Protein AF-0000000078574441 (afdb_homodimer)

Sequence (196 aa):
MKRRGVDISCSQEWKGSKAKEIGNGIKLFYNGLDTRRNGVATAVGDNIRDKLTPVKRVSHRAMAIRISTEQLRWTVVSAHAPYHQLANSIRSVPEDDYMKRRGVDISCSQEWKGSKAKEIGNGIKLFYNGLDTRRNGVATAVGDNIRDKLTPVKRVSHRAMAIRISTEQLRWTVVSAHAPYHQLANSIRSVPEDDY

Secondary structure (DSSP, 8-state):
-TTTT--EEEEE---SEEEEE-STT-EEEEE--SSTTS-EEEEE-HHHHTTBPPPEEEETTEEEEEEE-SS-EEEEEEE---GGGHHHHHHTS-S---/-TTTT--EEEEE---SEEEEE-STT-EEEEE--SSTTS-EEEEE-HHHHTTBPPPEEEETTEEEEEEE-SS-EEEEEEE---HHHHHHHHHTS-SS--

Solvent-accessible surface area (backbone atoms only — not comparable to full-atom values): 9858 Å² total; per-residue (Å²): 79,77,84,38,56,37,39,35,37,28,30,27,32,26,60,36,72,54,70,46,75,76,55,93,56,26,41,36,36,36,28,19,44,98,46,46,80,36,1,11,29,43,36,28,24,59,91,44,59,86,30,49,52,84,68,42,73,63,41,48,30,21,34,37,42,36,39,51,57,97,86,44,77,43,23,42,32,24,28,48,23,47,70,90,38,39,66,58,53,52,66,57,41,70,62,62,82,113,79,77,84,36,56,36,40,33,36,27,31,27,31,24,59,38,72,55,69,46,74,76,54,94,57,26,40,35,37,36,27,18,45,98,46,44,78,42,1,12,29,41,35,27,24,60,90,45,59,87,31,50,53,84,69,40,74,63,42,49,30,22,33,38,42,35,38,50,56,97,87,43,77,44,22,41,33,26,31,51,21,48,72,88,38,41,65,58,52,51,65,56,41,68,61,64,80,115

Organism: NCBI:txid53326

InterPro domains:
  IPR036691 Endonuclease/exonuclease/phosphatase superfamily [G3DSA:3.60.10.10] (1-96)
  IPR036691 Endonuclease/exonuclease/phosphatase superfamily [SSF56219] (4-86)

Radius of gyration: 14.8 Å; Cα contacts (8 Å, |Δi|>4): 539; chains: 2; bounding box: 36×41×36 Å

pLDDT: mean 87.81, std 9.64, range [39.12, 96.75]

Foldseek 3Di:
DVVVPDFKDKDAQDDDADWDDDDPQKIKGKAAHNGSHAIMMMIGHNVFPVQWDDKAPLDRFKIWIWGDDPVDIDIDMHGPDDPVCVVVRVVSDDDPPD/DVVVPDFKDKDAQDDDADWDDPDPQKIKGKAAHNGSHAIMMMIGHNVFPVQWDDKAPLDRFKIWIWGDDPVDIDIDMHGPDDPVCVVVRVVSDDDPPD

Structure (mmCIF, N/CA/C/O backbone):
data_AF-0000000078574441-model_v1
#
loop_
_entity.id
_entity.type
_entity.pdbx_description
1 polymer 'Uncharacterized protein'
#
loop_
_atom_site.group_PDB
_atom_site.id
_atom_site.type_symbol
_atom_site.label_atom_id
_atom_site.label_alt_id
_atom_site.label_comp_id
_atom_site.label_asym_id
_atom_site.label_entity_id
_atom_site.label_seq_id
_atom_site.pdbx_PDB_ins_code
_atom_site.Cartn_x
_atom_site.Cartn_y
_atom_site.Cartn_z
_atom_site.occupancy
_atom_site.B_iso_or_equiv
_atom_site.auth_seq_id
_atom_site.auth_comp_id
_atom_site.auth_asym_id
_atom_site.auth_atom_id
_atom_site.pdbx_PDB_model_num
ATOM 1 N N . MET A 1 1 ? -8.766 0.928 -11.45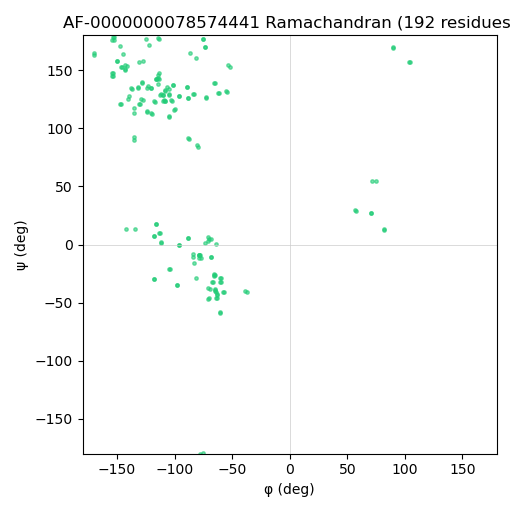3 1 90.38 1 MET A N 1
ATOM 2 C CA . MET A 1 1 ? -7.828 -0.129 -11.102 1 90.38 1 MET A CA 1
ATOM 3 C C . MET A 1 1 ? -7.746 -1.177 -12.203 1 90.38 1 MET A C 1
ATOM 5 O O . MET A 1 1 ? -6.66 -1.479 -12.703 1 90.38 1 MET A O 1
ATOM 9 N N . LYS A 1 2 ? -8.922 -1.614 -12.656 1 86 2 LYS A N 1
ATOM 10 C CA . LYS A 1 2 ? -8.922 -2.65 -13.688 1 86 2 LYS A CA 1
ATOM 11 C C . LYS A 1 2 ? -8.266 -2.15 -14.969 1 86 2 LYS A C 1
ATOM 13 O O . LYS A 1 2 ? -7.406 -2.83 -15.531 1 86 2 LYS A O 1
ATOM 18 N N . ARG A 1 3 ? -8.562 -0.954 -15.359 1 84.62 3 ARG A N 1
ATOM 19 C CA . ARG A 1 3 ? -8.055 -0.398 -16.609 1 84.62 3 ARG A CA 1
ATOM 20 C C . ARG A 1 3 ? -6.547 -0.188 -16.562 1 84.62 3 ARG A C 1
ATOM 22 O O . ARG A 1 3 ? -5.852 -0.356 -17.562 1 84.62 3 ARG A O 1
ATOM 29 N N . ARG A 1 4 ? -6.035 0.119 -15.398 1 89.56 4 ARG A N 1
ATOM 30 C CA . ARG A 1 4 ? -4.621 0.446 -15.25 1 89.56 4 ARG A CA 1
ATOM 31 C C . ARG A 1 4 ? -3.82 -0.777 -14.82 1 89.56 4 ARG A C 1
ATOM 33 O O . ARG A 1 4 ? -2.602 -0.698 -14.648 1 89.56 4 ARG A O 1
ATOM 40 N N . GLY A 1 5 ? -4.488 -1.873 -14.641 1 89.69 5 GLY A N 1
ATOM 41 C CA . GLY A 1 5 ? -3.82 -3.082 -14.195 1 89.69 5 GLY A CA 1
ATOM 42 C C . GLY A 1 5 ? -3.371 -3.012 -12.742 1 89.69 5 GLY A C 1
ATOM 43 O O . GLY A 1 5 ? -2.338 -3.58 -12.383 1 89.69 5 GLY A O 1
ATOM 44 N N . VAL A 1 6 ? -4.102 -2.184 -11.977 1 93.94 6 VAL A N 1
ATOM 45 C CA . VAL A 1 6 ? -3.787 -2.074 -10.555 1 93.94 6 VAL A CA 1
ATOM 46 C C . VAL A 1 6 ? -4.555 -3.137 -9.773 1 93.94 6 VAL A C 1
ATOM 48 O O . VAL A 1 6 ? -5.773 -3.254 -9.906 1 93.94 6 VAL A O 1
ATOM 51 N N . ASP A 1 7 ? -3.787 -3.914 -8.984 1 95.06 7 ASP A N 1
ATOM 52 C CA . ASP A 1 7 ? -4.398 -5.004 -8.227 1 95.06 7 ASP A CA 1
ATOM 53 C C . ASP A 1 7 ? -4.68 -4.582 -6.785 1 95.06 7 ASP A C 1
ATOM 55 O O . ASP A 1 7 ? -5.664 -5.012 -6.188 1 95.06 7 ASP A O 1
ATOM 59 N N . ILE A 1 8 ? -3.791 -3.744 -6.215 1 96.62 8 ILE A N 1
ATOM 60 C CA . ILE A 1 8 ? -3.908 -3.271 -4.84 1 96.62 8 ILE A CA 1
ATOM 61 C C . ILE A 1 8 ? -3.582 -1.781 -4.773 1 96.62 8 ILE A C 1
ATOM 63 O O . ILE A 1 8 ? -2.615 -1.324 -5.391 1 96.62 8 ILE A O 1
ATOM 67 N N . SER A 1 9 ? -4.367 -1.032 -4.098 1 95.94 9 SER A N 1
ATOM 68 C CA . SER A 1 9 ? -4.059 0.369 -3.826 1 95.94 9 SER A CA 1
ATOM 69 C C . SER A 1 9 ? -4.164 0.681 -2.338 1 95.94 9 SER A C 1
ATOM 71 O O . SER A 1 9 ? -5.18 0.384 -1.706 1 95.94 9 SER A O 1
ATOM 73 N N . CYS A 1 10 ? -3.092 1.188 -1.828 1 96.06 10 CYS A N 1
ATOM 74 C CA . CYS A 1 10 ? -3.061 1.634 -0.439 1 96.06 10 CYS A CA 1
ATOM 75 C C . CYS A 1 10 ? -3.1 3.154 -0.353 1 96.06 10 CYS A C 1
ATOM 77 O O . CYS A 1 10 ? -2.363 3.84 -1.065 1 96.06 10 CYS A O 1
ATOM 79 N N . SER A 1 11 ? -3.945 3.637 0.536 1 93.31 11 SER A N 1
ATOM 80 C CA . SER A 1 11 ? -4.07 5.082 0.688 1 93.31 11 SER A CA 1
ATOM 81 C C . SER A 1 11 ? -4.32 5.465 2.143 1 93.31 11 SER A C 1
ATOM 83 O O . SER A 1 11 ? -4.656 4.613 2.965 1 93.31 11 SER A O 1
ATOM 85 N N . GLN A 1 12 ? -4.098 6.742 2.383 1 89.12 12 GLN A N 1
ATOM 86 C CA . GLN A 1 12 ? -4.23 7.223 3.754 1 89.12 12 GLN A CA 1
ATOM 87 C C . GLN A 1 12 ? -5.266 8.336 3.85 1 89.12 12 GLN A C 1
ATOM 89 O O . GLN A 1 12 ? -5.926 8.672 2.861 1 89.12 12 GLN A O 1
ATOM 94 N N . GLU A 1 13 ? -5.566 8.703 5.008 1 87.19 13 GLU A N 1
ATOM 95 C CA . GLU A 1 13 ? -6.531 9.75 5.348 1 87.19 13 GLU A CA 1
ATOM 96 C C . GLU A 1 13 ? -7.961 9.258 5.148 1 87.19 13 GLU A C 1
ATOM 98 O O . GLU A 1 13 ? -8.758 9.922 4.477 1 87.19 13 GLU A O 1
ATOM 103 N N . TRP A 1 14 ? -8.32 8.227 5.715 1 88.06 14 TRP A N 1
ATOM 104 C CA . TRP A 1 14 ? -9.648 7.633 5.664 1 88.06 14 TRP A CA 1
ATOM 105 C C . TRP A 1 14 ? -10.328 7.688 7.031 1 88.06 14 TRP A C 1
ATOM 107 O O . TRP A 1 14 ? -9.656 7.637 8.062 1 88.06 14 TRP A O 1
ATOM 117 N N . LYS A 1 15 ? -11.562 7.82 6.945 1 87.94 15 LYS A N 1
ATOM 118 C CA . LYS A 1 15 ? -12.367 7.84 8.156 1 87.94 15 LYS A CA 1
ATOM 119 C C . LYS A 1 15 ? -13.32 6.648 8.211 1 87.94 15 LYS A C 1
ATOM 121 O O . LYS A 1 15 ? -13.898 6.262 7.191 1 87.94 15 LYS A O 1
ATOM 126 N N . GLY A 1 16 ? -13.453 6.152 9.492 1 88.19 16 GLY A N 1
ATOM 127 C CA . GLY A 1 16 ? -14.336 5.016 9.68 1 88.19 16 GLY A CA 1
ATOM 128 C C . GLY A 1 16 ? -13.641 3.68 9.523 1 88.19 16 GLY A C 1
ATOM 129 O O . GLY A 1 16 ? -12.445 3.629 9.219 1 88.19 16 GLY A O 1
ATOM 130 N N . SER A 1 17 ? -14.266 2.662 9.875 1 90.88 17 SER A N 1
ATOM 131 C CA . SER A 1 17 ? -13.711 1.313 9.828 1 90.88 17 SER A CA 1
ATOM 132 C C . SER A 1 17 ? -14.711 0.321 9.25 1 90.88 17 SER A C 1
ATOM 134 O O . SER A 1 17 ? -15.539 -0.236 9.977 1 90.88 17 SER A O 1
ATOM 136 N N . LYS A 1 18 ? -14.617 0.119 7.895 1 93.25 18 LYS A N 1
ATOM 137 C CA . LYS A 1 18 ? -15.555 -0.777 7.219 1 93.25 18 LYS A CA 1
ATOM 138 C C . LYS A 1 18 ? -14.945 -1.337 5.938 1 93.25 18 LYS A C 1
ATOM 140 O O . LYS A 1 18 ? -13.727 -1.289 5.746 1 93.25 18 LYS A O 1
ATOM 145 N N . ALA A 1 19 ? -15.68 -2.186 5.332 1 95.19 19 ALA A N 1
ATOM 146 C CA . ALA A 1 19 ? -15.414 -2.711 3.996 1 95.19 19 ALA A CA 1
ATOM 147 C C . ALA A 1 19 ? -16.594 -2.473 3.066 1 95.19 19 ALA A C 1
ATOM 149 O O . ALA A 1 19 ? -17.75 -2.6 3.477 1 95.19 19 ALA A O 1
ATOM 150 N N . LYS A 1 20 ? -16.297 -2.037 1.91 1 94.06 20 LYS A N 1
ATOM 151 C CA . LYS A 1 20 ? -17.406 -1.853 0.969 1 94.06 20 LYS A CA 1
ATOM 152 C C . LYS A 1 20 ? -16.953 -2.152 -0.46 1 94.06 20 LYS A C 1
ATOM 154 O O . LYS A 1 20 ? -15.781 -2.02 -0.79 1 94.06 20 LYS A O 1
ATOM 159 N N . GLU A 1 21 ? -17.906 -2.547 -1.219 1 94.19 21 GLU A N 1
ATOM 160 C CA . GLU A 1 21 ? -17.688 -2.664 -2.658 1 94.19 21 GLU A CA 1
ATOM 161 C C . GLU A 1 21 ? -17.875 -1.319 -3.355 1 94.19 21 GLU A C 1
ATOM 163 O O . GLU A 1 21 ? -18.891 -0.652 -3.168 1 94.19 21 GLU A O 1
ATOM 168 N N . ILE A 1 22 ? -16.922 -0.919 -4.176 1 90.5 22 ILE A N 1
ATOM 169 C CA . ILE A 1 22 ? -17.016 0.418 -4.75 1 90.5 22 ILE A CA 1
ATOM 170 C C . ILE A 1 22 ? -17.172 0.319 -6.266 1 90.5 22 ILE A C 1
ATOM 172 O O . ILE A 1 22 ? -16.859 1.261 -6.992 1 90.5 22 ILE A O 1
ATOM 176 N N . GLY A 1 23 ? -17.547 -0.828 -6.762 1 89.25 23 GLY A N 1
ATOM 177 C CA . GLY A 1 23 ? -17.828 -0.989 -8.18 1 89.25 23 GLY A CA 1
ATOM 178 C C . GLY A 1 23 ? -16.719 -1.704 -8.93 1 89.25 23 GLY A C 1
ATOM 179 O O . GLY A 1 23 ? -15.57 -1.744 -8.469 1 89.25 23 GLY A O 1
ATOM 180 N N . ASN A 1 24 ? -17.078 -2.24 -9.977 1 91.06 24 ASN A N 1
ATOM 181 C CA . ASN A 1 24 ? -16.156 -2.867 -10.914 1 91.06 24 ASN A CA 1
ATOM 182 C C . ASN A 1 24 ? -15.336 -3.963 -10.25 1 91.06 24 ASN A C 1
ATOM 184 O O . ASN A 1 24 ? -14.156 -4.133 -10.555 1 91.06 24 ASN A O 1
ATOM 188 N N . GLY A 1 25 ? -15.906 -4.582 -9.25 1 93.5 25 GLY A N 1
ATOM 189 C CA . GLY A 1 25 ? -15.258 -5.715 -8.602 1 93.5 25 GLY A CA 1
ATOM 190 C C . GLY A 1 25 ? -14.227 -5.301 -7.574 1 93.5 25 GLY A C 1
ATOM 191 O O . GLY A 1 25 ? -13.438 -6.129 -7.109 1 93.5 25 GLY A O 1
ATOM 192 N N . ILE A 1 26 ? -14.258 -4.008 -7.215 1 94.56 26 ILE A N 1
ATOM 193 C CA . ILE A 1 26 ? -13.258 -3.512 -6.27 1 94.56 26 ILE A CA 1
ATOM 194 C C . ILE A 1 26 ? -13.844 -3.51 -4.859 1 94.56 26 ILE A C 1
ATOM 196 O O . ILE A 1 26 ? -14.945 -3.012 -4.641 1 94.56 26 ILE A O 1
ATOM 200 N N . LYS A 1 27 ? -13.102 -4.121 -3.984 1 96.31 27 LYS A N 1
ATOM 201 C CA . LYS A 1 27 ? -13.43 -4.074 -2.562 1 96.31 27 LYS A CA 1
ATOM 202 C C . LYS A 1 27 ? -12.492 -3.131 -1.812 1 96.31 27 LYS A C 1
ATOM 204 O O . LYS A 1 27 ? -11.273 -3.199 -1.975 1 96.31 27 LYS A O 1
ATOM 209 N N . LEU A 1 28 ? -13.102 -2.244 -1.062 1 95.44 28 LEU A N 1
ATOM 210 C CA . LEU A 1 28 ? -12.359 -1.254 -0.286 1 95.44 28 LEU A CA 1
ATOM 211 C C . LEU A 1 28 ? -12.445 -1.554 1.206 1 95.44 28 LEU A C 1
ATOM 213 O O . LEU A 1 28 ? -13.547 -1.751 1.738 1 95.44 28 LEU A O 1
ATOM 217 N N . PHE A 1 29 ? -11.297 -1.684 1.79 1 96.62 29 PHE A N 1
ATOM 218 C CA . PHE A 1 29 ? -11.203 -1.773 3.242 1 96.62 29 PHE A CA 1
ATOM 219 C C . PHE A 1 29 ? -10.602 -0.502 3.824 1 96.62 29 PHE A C 1
ATOM 221 O O . PHE A 1 29 ? -9.617 0.022 3.299 1 96.62 29 PHE A O 1
ATOM 228 N N . TYR A 1 30 ? -11.211 0.033 4.855 1 94.06 30 TYR A N 1
ATOM 229 C CA . TYR A 1 30 ? -10.602 1.221 5.449 1 94.06 30 TYR A CA 1
ATOM 230 C C . TYR A 1 30 ? -10.75 1.209 6.965 1 94.06 30 TYR A C 1
ATOM 232 O O . TYR A 1 30 ? -11.539 0.437 7.512 1 94.06 30 TYR A O 1
ATOM 240 N N . ASN A 1 31 ? -9.898 1.837 7.52 1 93.19 31 ASN A N 1
ATOM 241 C CA . ASN A 1 31 ? -9.758 1.919 8.969 1 93.19 31 ASN A CA 1
ATOM 242 C C . ASN A 1 31 ? -9.219 3.277 9.406 1 93.19 31 ASN A C 1
ATOM 244 O O . ASN A 1 31 ? -8.148 3.693 8.969 1 93.19 31 ASN A O 1
ATOM 248 N N . GLY A 1 32 ? -9.953 3.951 10.188 1 90.38 32 GLY A N 1
ATOM 249 C CA . GLY A 1 32 ? -9.578 5.25 10.719 1 90.38 32 GLY A CA 1
ATOM 250 C C . GLY A 1 32 ? -10.508 5.734 11.812 1 90.38 32 GLY A C 1
ATOM 251 O O . GLY A 1 32 ? -11.531 5.105 12.086 1 90.38 32 GLY A O 1
ATOM 252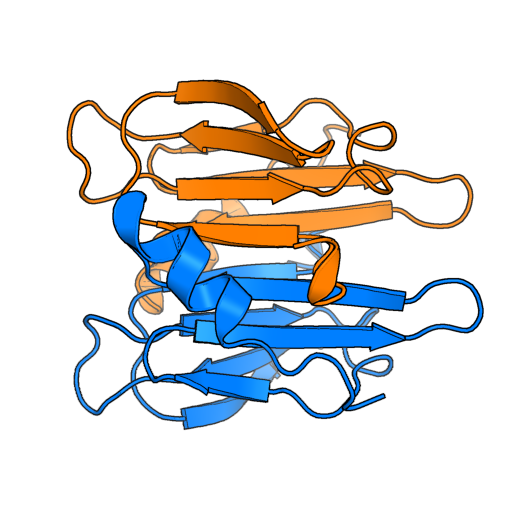 N N . LEU A 1 33 ? -10.031 6.691 12.523 1 86.31 33 LEU A N 1
ATOM 253 C CA . LEU A 1 33 ? -10.867 7.336 13.523 1 86.31 33 LEU A CA 1
ATOM 254 C C . LEU A 1 33 ? -11.875 8.273 12.875 1 86.31 33 LEU A C 1
ATOM 256 O O . LEU A 1 33 ? -11.914 8.398 11.648 1 86.31 33 LEU A O 1
ATOM 260 N N . ASP A 1 34 ? -12.633 8.891 13.672 1 78.56 34 ASP A N 1
ATOM 261 C CA . ASP A 1 34 ? -13.672 9.789 13.18 1 78.56 34 ASP A CA 1
ATOM 262 C C . ASP A 1 34 ? -13.062 11.062 12.602 1 78.56 34 ASP A C 1
ATOM 264 O O . ASP A 1 34 ? -13.789 12.008 12.266 1 78.56 34 ASP A O 1
ATOM 268 N N . THR A 1 35 ? -11.719 11.031 12.547 1 73.25 35 THR A N 1
ATOM 269 C CA . THR A 1 35 ? -11.023 12.102 11.836 1 73.25 35 THR A CA 1
ATOM 270 C C . THR A 1 35 ? -10.266 11.539 10.633 1 73.25 35 THR A C 1
ATOM 272 O O . THR A 1 35 ? -9.836 10.383 10.641 1 73.25 35 THR A O 1
ATOM 275 N N . ARG A 1 36 ? -10.234 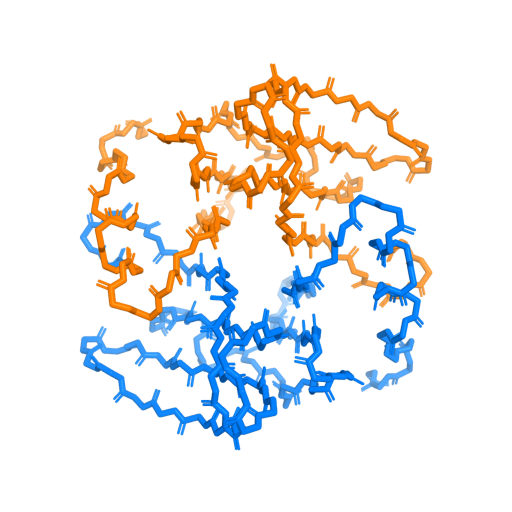12.242 9.539 1 63.75 36 ARG A N 1
ATOM 276 C CA . ARG A 1 36 ? -9.641 11.781 8.289 1 63.75 36 ARG A CA 1
ATOM 277 C C . ARG A 1 36 ? -8.117 11.789 8.375 1 63.75 36 ARG A C 1
ATOM 279 O O . ARG A 1 36 ? -7.434 11.297 7.477 1 63.75 36 ARG A O 1
ATOM 286 N N . ARG A 1 37 ? -7.551 12.141 9.453 1 70.62 37 ARG A N 1
ATOM 287 C CA . ARG A 1 37 ? -6.129 12.477 9.414 1 70.62 37 ARG A CA 1
ATOM 288 C C . ARG A 1 37 ? -5.266 11.227 9.508 1 70.62 37 ARG A C 1
ATOM 290 O O . ARG A 1 37 ? -4.18 11.164 8.93 1 70.62 37 ARG A O 1
ATOM 297 N N . ASN A 1 38 ? -5.793 10.133 9.906 1 78.06 38 ASN A N 1
ATOM 298 C CA . ASN A 1 38 ? -4.824 9.078 10.164 1 78.06 38 ASN A CA 1
ATOM 299 C C . ASN A 1 38 ? -5.359 7.711 9.742 1 78.06 38 ASN A C 1
ATOM 301 O O . ASN A 1 38 ? -4.754 6.684 10.047 1 78.06 38 ASN A O 1
ATOM 305 N N . GLY A 1 39 ? -6.367 7.727 9.031 1 89.94 39 GLY A N 1
ATOM 306 C CA . GLY A 1 39 ? -6.906 6.438 8.633 1 89.94 39 GLY A CA 1
ATOM 307 C C . GLY A 1 39 ? -6.262 5.887 7.375 1 89.94 39 GLY A C 1
ATOM 308 O O . GLY A 1 39 ? -5.586 6.613 6.645 1 89.94 39 GLY A O 1
ATOM 309 N N . VAL A 1 40 ? -6.465 4.625 7.145 1 93.81 40 VAL A N 1
ATOM 310 C CA . VAL A 1 40 ? -5.848 3.938 6.016 1 93.81 40 VAL A CA 1
ATOM 311 C C . VAL A 1 40 ? -6.906 3.143 5.25 1 93.81 40 VAL A C 1
ATOM 313 O O . VAL A 1 40 ? -7.973 2.84 5.789 1 93.81 40 VAL A O 1
ATOM 316 N N . ALA A 1 41 ? -6.586 2.9 4.012 1 94.75 41 ALA A N 1
ATOM 317 C CA . ALA A 1 41 ? -7.453 2.061 3.188 1 94.75 41 ALA A CA 1
ATOM 318 C C . ALA A 1 41 ? -6.633 1.178 2.252 1 94.75 41 ALA A C 1
ATOM 320 O O . ALA A 1 41 ? -5.504 1.523 1.892 1 94.75 41 ALA A O 1
ATOM 321 N N . THR A 1 42 ? -7.141 0.087 1.945 1 96.62 42 THR A N 1
ATOM 322 C CA . THR A 1 42 ? -6.637 -0.795 0.897 1 96.62 42 THR A CA 1
ATOM 323 C C . THR A 1 42 ? -7.77 -1.229 -0.031 1 96.62 42 THR A C 1
ATOM 325 O O . THR A 1 42 ? -8.781 -1.758 0.424 1 96.62 42 THR A O 1
ATOM 328 N N . ALA A 1 43 ? -7.629 -0.919 -1.263 1 96.19 43 ALA A N 1
ATOM 329 C CA . ALA A 1 43 ? -8.547 -1.399 -2.291 1 96.19 43 ALA A CA 1
ATOM 330 C C . ALA A 1 43 ? -7.941 -2.566 -3.066 1 96.19 43 ALA A C 1
ATOM 332 O O . ALA A 1 43 ? -6.754 -2.549 -3.4 1 96.19 43 ALA A O 1
ATOM 333 N N . VAL A 1 44 ? -8.75 -3.562 -3.307 1 96.62 44 VAL A N 1
ATOM 334 C CA . VAL A 1 44 ? -8.25 -4.734 -4.02 1 96.62 44 VAL A CA 1
ATOM 335 C C . VAL A 1 44 ? -9.172 -5.055 -5.195 1 96.62 44 VAL A C 1
ATOM 337 O O . VAL A 1 44 ? -10.391 -4.91 -5.098 1 96.62 44 VAL A O 1
ATOM 340 N N . GLY A 1 45 ? -8.555 -5.398 -6.242 1 95.19 45 GLY A N 1
ATOM 341 C CA . GLY A 1 45 ? -9.305 -5.781 -7.43 1 95.19 45 GLY A CA 1
ATOM 342 C C . GLY A 1 45 ? -9.914 -7.168 -7.328 1 95.19 45 GLY A C 1
ATOM 343 O O . GLY A 1 45 ? -9.648 -7.898 -6.371 1 95.19 45 GLY A O 1
ATOM 344 N N . ASP A 1 46 ? -10.641 -7.523 -8.32 1 92 46 ASP A N 1
ATOM 345 C CA . ASP A 1 46 ? -11.43 -8.75 -8.367 1 92 46 ASP A CA 1
ATOM 346 C C . ASP A 1 46 ? -10.523 -9.984 -8.352 1 92 46 ASP A C 1
ATOM 348 O O . ASP A 1 46 ? -10.922 -11.047 -7.863 1 92 46 ASP A O 1
ATOM 352 N N . ASN A 1 47 ? -9.375 -9.859 -8.797 1 89.19 47 ASN A N 1
ATOM 353 C CA . ASN A 1 47 ? -8.453 -10.984 -8.891 1 89.19 47 ASN A CA 1
ATOM 354 C C . ASN A 1 47 ? -7.852 -11.336 -7.531 1 89.19 47 ASN A C 1
ATOM 356 O O . ASN A 1 47 ? -7.281 -12.414 -7.359 1 89.19 47 ASN A O 1
ATOM 360 N N . ILE A 1 48 ? -8.039 -10.461 -6.551 1 92 48 ILE A N 1
ATOM 361 C CA . ILE A 1 48 ? -7.395 -10.641 -5.258 1 92 48 ILE A CA 1
ATOM 362 C C . ILE A 1 48 ? -8.453 -10.797 -4.168 1 92 48 ILE A C 1
ATOM 364 O O . ILE A 1 48 ? -8.242 -11.5 -3.182 1 92 48 ILE A O 1
ATOM 368 N N . ARG A 1 49 ? -9.555 -10.203 -4.359 1 92.19 49 ARG A N 1
ATOM 369 C CA . ARG A 1 49 ? -10.523 -10.016 -3.283 1 92.19 49 ARG A CA 1
ATOM 370 C C . ARG A 1 49 ? -10.977 -11.359 -2.721 1 92.19 49 ARG A C 1
ATOM 372 O O . ARG A 1 49 ? -11.289 -11.469 -1.532 1 92.19 49 ARG A O 1
ATOM 379 N N . ASP A 1 50 ? -11.023 -12.391 -3.588 1 90.81 50 ASP A N 1
ATOM 380 C CA . ASP A 1 50 ? -11.508 -13.688 -3.115 1 90.81 50 ASP A CA 1
ATOM 381 C C . ASP A 1 50 ? -10.367 -14.523 -2.539 1 90.81 50 ASP A C 1
ATOM 383 O O . ASP A 1 50 ? -10.57 -15.68 -2.154 1 90.81 50 ASP A O 1
ATOM 387 N N . LYS A 1 51 ? -9.234 -13.945 -2.455 1 92.69 51 LYS A N 1
ATOM 388 C CA . LYS A 1 51 ? -8.055 -14.664 -1.977 1 92.69 51 LYS A CA 1
ATOM 389 C C . LYS A 1 51 ? -7.582 -14.109 -0.636 1 92.69 51 LYS A C 1
ATOM 391 O O . LYS A 1 51 ? -6.52 -14.484 -0.143 1 92.69 51 LYS A O 1
ATOM 396 N N . LEU A 1 52 ? -8.391 -13.242 -0.034 1 93.81 52 LEU A N 1
ATOM 397 C CA . LEU A 1 52 ? -7.977 -12.555 1.186 1 93.81 52 LEU A CA 1
ATOM 398 C C . LEU A 1 52 ? -8.367 -13.367 2.42 1 93.81 52 LEU A C 1
ATOM 400 O O . LEU A 1 52 ? -9.438 -13.961 2.463 1 93.81 52 LEU A O 1
ATOM 404 N N . THR A 1 53 ? -7.43 -13.461 3.336 1 90.44 53 THR A N 1
ATOM 405 C CA . THR A 1 53 ? -7.816 -13.789 4.703 1 90.44 53 THR A CA 1
ATOM 406 C C . THR A 1 53 ? -8.484 -12.594 5.379 1 90.44 53 THR A C 1
ATOM 408 O O . THR A 1 53 ? -8.523 -11.5 4.816 1 90.44 53 THR A O 1
ATOM 411 N N . PRO A 1 54 ? -9.062 -12.812 6.547 1 90 54 PRO A N 1
ATOM 412 C CA . PRO A 1 54 ? -9.672 -11.664 7.223 1 90 54 PRO A CA 1
ATOM 413 C C . PRO A 1 54 ? -8.703 -10.508 7.414 1 90 54 PRO A C 1
ATOM 415 O O . PRO A 1 54 ? -7.566 -10.711 7.852 1 90 54 PRO A O 1
ATOM 418 N N . VAL A 1 55 ? -9.125 -9.32 7.055 1 94.38 55 VAL A N 1
ATOM 419 C CA . VAL A 1 55 ? -8.305 -8.109 7.125 1 94.38 55 VAL A CA 1
ATOM 420 C C . VAL A 1 55 ? -7.98 -7.789 8.578 1 94.38 55 VAL A C 1
ATOM 422 O O . VAL A 1 55 ? -8.844 -7.891 9.453 1 94.38 55 VAL A O 1
ATOM 425 N N . LYS A 1 56 ? -6.762 -7.398 8.766 1 94.25 56 LYS A N 1
ATOM 426 C CA . LYS A 1 56 ? -6.34 -7.008 10.109 1 94.25 56 LYS A CA 1
ATOM 427 C C . LYS A 1 56 ? -6.219 -5.488 10.227 1 94.25 56 LYS A C 1
ATOM 429 O O . LYS A 1 56 ? -5.309 -4.887 9.648 1 94.25 56 LYS A O 1
ATOM 434 N N . ARG A 1 57 ? -7.129 -4.945 10.961 1 94.62 57 ARG A N 1
ATOM 435 C CA . ARG A 1 57 ? -7.043 -3.523 11.281 1 94.62 57 ARG A CA 1
ATOM 436 C C . ARG A 1 57 ? -6.211 -3.293 12.539 1 94.62 57 ARG A C 1
ATOM 438 O O . ARG A 1 57 ? -6.75 -3.24 13.641 1 94.62 57 ARG A O 1
ATOM 445 N N . VAL A 1 58 ? -4.977 -3.105 12.328 1 91.94 58 VAL A N 1
ATOM 446 C CA . VAL A 1 58 ? -3.93 -3.152 13.344 1 91.94 58 VAL A CA 1
ATOM 447 C C . VAL A 1 58 ? -4.059 -1.951 14.273 1 91.94 58 VAL A C 1
ATOM 449 O O . VAL A 1 58 ? -3.918 -2.086 15.492 1 91.94 58 VAL A O 1
ATOM 452 N N . SER A 1 59 ? -4.234 -0.807 13.773 1 89.38 59 SER A N 1
ATOM 453 C CA . SER A 1 59 ? -4.484 0.453 14.469 1 89.38 59 SER A CA 1
ATOM 454 C C . SER A 1 59 ? -5.262 1.425 13.586 1 89.38 59 SER A C 1
ATOM 456 O O . SER A 1 59 ? -5.551 1.125 12.43 1 89.38 59 SER A O 1
ATOM 458 N N . HIS A 1 60 ? -5.543 2.521 14.141 1 87.44 60 HIS A N 1
ATOM 459 C CA . HIS A 1 60 ? -6.273 3.496 13.344 1 87.44 60 HIS A CA 1
ATOM 460 C C . HIS A 1 60 ? -5.406 4.035 12.203 1 87.44 60 HIS A C 1
ATOM 462 O O . HIS A 1 60 ? -5.91 4.676 11.281 1 87.44 60 HIS A O 1
ATOM 468 N N . ARG A 1 61 ? -4.109 3.697 12.281 1 89.12 61 ARG A N 1
ATOM 469 C CA . ARG A 1 61 ? -3.203 4.23 11.273 1 89.12 61 ARG A CA 1
ATOM 470 C C . ARG A 1 61 ? -2.574 3.107 10.453 1 89.12 61 ARG A C 1
ATOM 472 O O . ARG A 1 61 ? -1.64 3.342 9.68 1 89.12 61 ARG A O 1
ATOM 479 N N . ALA A 1 62 ? -3.059 1.862 10.672 1 93.31 62 ALA A N 1
ATOM 480 C CA . ALA A 1 62 ? -2.428 0.762 9.945 1 93.31 62 ALA A CA 1
ATOM 481 C C . ALA A 1 62 ? -3.4 -0.399 9.758 1 93.31 62 ALA A C 1
ATOM 483 O O . ALA A 1 62 ? -4.219 -0.68 10.641 1 93.31 62 ALA A O 1
ATOM 484 N N . MET A 1 63 ? -3.24 -1.072 8.664 1 95.94 63 MET A N 1
ATOM 485 C CA . MET A 1 63 ? -3.971 -2.309 8.406 1 95.94 63 MET A CA 1
ATOM 486 C C . MET A 1 63 ? -3.152 -3.248 7.523 1 95.94 63 MET A C 1
ATOM 488 O O . MET A 1 63 ? -2.227 -2.812 6.836 1 95.94 63 MET A O 1
ATOM 492 N N . ALA A 1 64 ? -3.496 -4.508 7.609 1 96.38 64 ALA A N 1
ATOM 493 C CA . ALA A 1 64 ? -2.801 -5.527 6.828 1 96.38 64 ALA A CA 1
ATOM 494 C C . ALA A 1 64 ? -3.791 -6.445 6.117 1 96.38 64 ALA A C 1
ATOM 496 O O . ALA A 1 64 ? -4.824 -6.809 6.68 1 96.38 64 ALA A O 1
ATOM 497 N N . ILE A 1 65 ? -3.51 -6.684 4.867 1 96.06 65 ILE A N 1
ATOM 498 C CA . ILE A 1 65 ? -4.234 -7.73 4.152 1 96.06 65 ILE A CA 1
ATOM 499 C C . ILE A 1 65 ? -3.281 -8.867 3.797 1 96.06 65 ILE A C 1
ATOM 501 O O . ILE A 1 65 ? -2.104 -8.633 3.518 1 96.06 65 ILE A O 1
ATOM 505 N N . ARG A 1 66 ? -3.791 -10.047 3.885 1 94.25 66 ARG A N 1
ATOM 506 C CA . ARG A 1 66 ? -3.041 -11.234 3.482 1 94.25 66 ARG A CA 1
ATOM 507 C C . ARG A 1 66 ? -3.719 -11.938 2.311 1 94.25 66 ARG A C 1
ATOM 509 O O . ARG A 1 66 ? -4.91 -12.25 2.373 1 94.25 66 ARG A O 1
ATOM 516 N N . ILE A 1 67 ? -2.918 -12.062 1.274 1 92.5 67 ILE A N 1
ATOM 517 C CA . ILE A 1 67 ? -3.363 -12.758 0.072 1 92.5 67 ILE A CA 1
ATOM 518 C C . ILE A 1 67 ? -2.807 -14.18 0.062 1 92.5 67 ILE A C 1
ATOM 520 O O . ILE A 1 67 ? -1.589 -14.375 0.076 1 92.5 67 ILE A O 1
ATOM 524 N N . SER A 1 68 ? -3.725 -15.047 0.111 1 88.62 68 SER A N 1
ATOM 525 C CA . SER A 1 68 ? -3.289 -16.438 0.171 1 88.62 68 SER A CA 1
ATOM 526 C C . SER A 1 68 ? -3.826 -17.234 -1.012 1 88.62 68 SER A C 1
ATOM 528 O O . SER A 1 68 ? -5.039 -17.359 -1.187 1 88.62 68 SER A O 1
ATOM 530 N N . THR A 1 69 ? -2.924 -17.625 -1.825 1 82.75 69 THR A N 1
ATOM 531 C CA . THR A 1 69 ? -3.225 -18.594 -2.879 1 82.75 69 THR A CA 1
ATOM 532 C C . THR A 1 69 ? -2.475 -19.906 -2.646 1 82.75 69 THR A C 1
ATOM 534 O O . THR A 1 69 ? -1.749 -20.047 -1.659 1 82.75 69 THR A O 1
ATOM 537 N N . GLU A 1 70 ? -2.68 -20.859 -3.455 1 82.06 70 GLU A N 1
ATOM 538 C CA . GLU A 1 70 ? -1.946 -22.109 -3.346 1 82.06 70 GLU A CA 1
ATOM 539 C C . GLU A 1 70 ? -0.444 -21.891 -3.486 1 82.06 70 GLU A C 1
ATOM 541 O O . GLU A 1 70 ? 0.354 -22.594 -2.861 1 82.06 70 GLU A O 1
ATOM 546 N N . GLN A 1 71 ? -0.102 -20.891 -4.195 1 78.31 71 GLN A N 1
ATOM 547 C CA . GLN A 1 71 ? 1.298 -20.734 -4.57 1 78.31 71 GLN A CA 1
ATOM 548 C C . GLN A 1 71 ? 1.97 -19.641 -3.744 1 78.31 71 GLN A C 1
ATOM 550 O O . GLN A 1 71 ? 3.191 -19.656 -3.572 1 78.31 71 GLN A O 1
ATOM 555 N N . LEU A 1 72 ? 1.128 -18.812 -3.221 1 75.12 72 LEU A N 1
ATOM 556 C CA . LEU A 1 72 ? 1.813 -17.688 -2.592 1 75.12 72 LEU A CA 1
ATOM 557 C C . LEU A 1 72 ? 0.964 -17.078 -1.475 1 75.12 72 LEU A 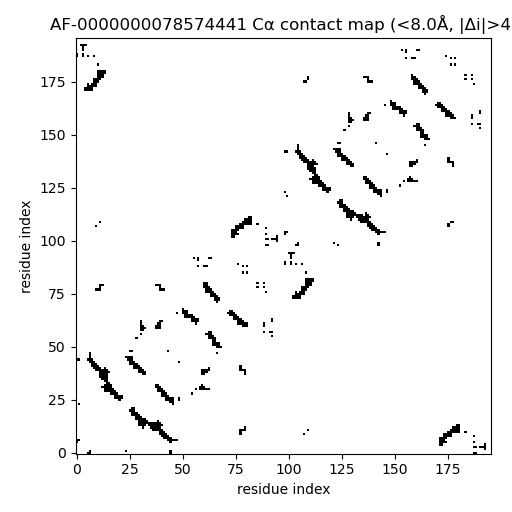C 1
ATOM 559 O O . LEU A 1 72 ? -0.266 -17.156 -1.518 1 75.12 72 LEU A O 1
ATOM 563 N N . ARG A 1 73 ? 1.73 -16.656 -0.494 1 87.88 73 ARG A N 1
ATOM 564 C CA . ARG A 1 73 ? 1.14 -15.875 0.588 1 87.88 73 ARG A CA 1
ATOM 565 C C . ARG A 1 73 ? 1.851 -14.531 0.747 1 87.88 73 ARG A C 1
ATOM 567 O O . ARG A 1 73 ? 3.051 -14.492 1.023 1 87.88 73 ARG A O 1
ATOM 574 N N . TRP A 1 74 ? 1.051 -13.453 0.444 1 91.44 74 TRP A N 1
ATOM 575 C CA . TRP A 1 74 ? 1.641 -12.125 0.59 1 91.44 74 TRP A CA 1
ATOM 576 C C . TRP A 1 74 ? 0.854 -11.289 1.592 1 91.44 74 TRP A C 1
ATOM 578 O O . TRP A 1 74 ? -0.378 -11.32 1.607 1 91.44 74 TRP A O 1
ATOM 588 N N . THR A 1 75 ? 1.621 -10.648 2.436 1 94.69 75 THR A N 1
ATOM 589 C CA . THR A 1 75 ? 1.022 -9.688 3.357 1 94.69 75 THR A CA 1
ATOM 590 C C . THR A 1 75 ? 1.388 -8.258 2.967 1 94.69 75 THR A C 1
ATOM 592 O O . THR A 1 75 ? 2.566 -7.938 2.805 1 94.69 75 THR A O 1
ATOM 595 N N . VAL A 1 76 ? 0.369 -7.414 2.75 1 96.62 76 VAL A N 1
ATOM 596 C CA . VAL A 1 76 ? 0.537 -6.004 2.412 1 96.62 76 VAL A CA 1
ATOM 597 C C . VAL A 1 76 ? 0.038 -5.133 3.562 1 96.62 76 VAL A C 1
ATOM 599 O O . VAL A 1 76 ? -1.088 -5.309 4.035 1 96.62 76 VAL A O 1
ATOM 602 N N . VAL A 1 77 ? 0.882 -4.227 3.963 1 96.62 77 VAL A N 1
ATOM 603 C CA . VAL A 1 77 ? 0.512 -3.318 5.043 1 96.62 77 VAL A CA 1
ATOM 604 C C . VAL A 1 77 ? 0.321 -1.907 4.492 1 96.62 77 VAL A C 1
ATOM 606 O O . VAL A 1 77 ? 1.132 -1.43 3.697 1 96.62 77 VAL A O 1
ATOM 609 N N . SER A 1 78 ? -0.789 -1.283 4.789 1 96.31 78 SER A N 1
ATOM 610 C CA . SER A 1 78 ? -1.03 0.142 4.594 1 96.31 78 SER A CA 1
ATOM 611 C C . SER A 1 78 ? -0.93 0.905 5.91 1 96.31 78 SER A C 1
ATOM 613 O O . SER A 1 78 ? -1.633 0.589 6.871 1 96.31 78 SER A O 1
ATOM 615 N N . ALA A 1 79 ? -0.053 1.911 5.91 1 93.12 79 ALA A N 1
ATOM 616 C CA . ALA A 1 79 ? 0.162 2.619 7.172 1 93.12 79 ALA A CA 1
ATOM 617 C C . ALA A 1 79 ? 0.298 4.121 6.938 1 93.12 79 ALA A C 1
ATOM 619 O O . ALA A 1 79 ? 1.031 4.555 6.047 1 93.12 79 ALA A O 1
ATOM 620 N N . HIS A 1 80 ? -0.528 4.871 7.633 1 88.69 80 HIS A N 1
ATOM 621 C CA . HIS A 1 80 ? -0.202 6.285 7.777 1 88.69 80 HIS A CA 1
ATOM 622 C C . HIS A 1 80 ? 0.856 6.496 8.859 1 88.69 80 HIS A C 1
ATOM 624 O O . HIS A 1 80 ? 0.524 6.703 10.023 1 88.69 80 HIS A O 1
ATOM 630 N N . ALA A 1 81 ? 2.074 6.34 8.477 1 76.06 81 ALA A N 1
ATOM 631 C CA . ALA A 1 81 ? 3.199 6.414 9.406 1 76.06 81 ALA A CA 1
ATOM 632 C C . ALA A 1 81 ? 4.336 7.25 8.828 1 76.06 81 ALA A C 1
ATOM 634 O O . ALA A 1 81 ? 4.859 6.938 7.754 1 76.06 81 ALA A O 1
ATOM 635 N N . PRO A 1 82 ? 4.516 8.297 9.594 1 74.38 82 PRO A N 1
ATOM 636 C CA . PRO A 1 82 ? 5.77 8.93 9.18 1 74.38 82 PRO A CA 1
ATOM 637 C C . PRO A 1 82 ? 6.949 7.957 9.18 1 74.38 82 PRO A C 1
ATOM 639 O O . PRO A 1 82 ? 6.871 6.895 9.805 1 74.38 82 PRO A O 1
ATOM 642 N N . TYR A 1 83 ? 7.91 8.211 8.422 1 73 83 TYR A N 1
ATOM 643 C CA . TYR A 1 83 ? 9.078 7.352 8.266 1 73 83 TYR A CA 1
ATOM 644 C C . TYR A 1 83 ? 9.5 6.758 9.602 1 73 83 TYR A C 1
ATOM 646 O O . TYR A 1 83 ? 9.828 5.574 9.688 1 73 83 TYR A O 1
ATOM 654 N N . HIS A 1 84 ? 9.422 7.586 10.57 1 76.56 84 HIS A N 1
ATOM 655 C CA . HIS A 1 84 ? 9.961 7.145 11.852 1 76.56 84 HIS A CA 1
ATOM 656 C C . HIS A 1 84 ? 8.992 6.215 12.57 1 76.56 84 HIS A C 1
ATOM 658 O O . HIS A 1 84 ? 9.344 5.598 13.578 1 76.56 84 HIS A O 1
ATOM 664 N N . GLN A 1 85 ? 7.809 6.117 12.023 1 78.56 85 GLN A N 1
ATOM 665 C CA . GLN A 1 85 ? 6.812 5.289 12.695 1 78.56 85 GLN A CA 1
ATOM 666 C C . GLN A 1 85 ? 6.492 4.043 11.875 1 78.56 85 GLN A C 1
ATOM 668 O O . GLN A 1 85 ? 5.668 3.219 12.281 1 78.56 85 GLN A O 1
ATOM 673 N N . LEU A 1 86 ? 7.129 3.875 10.797 1 81.56 86 LEU A N 1
ATOM 674 C CA . LEU A 1 86 ? 6.836 2.746 9.922 1 81.56 86 LEU A CA 1
ATOM 675 C C . LEU A 1 86 ? 7.137 1.425 10.617 1 81.56 86 LEU A C 1
ATOM 677 O O . LEU A 1 86 ? 6.312 0.508 10.609 1 81.56 86 LEU A O 1
ATOM 681 N N . ALA A 1 87 ? 8.273 1.379 11.242 1 83 87 ALA A N 1
ATOM 682 C CA . ALA A 1 87 ? 8.68 0.158 11.938 1 83 87 ALA A CA 1
ATOM 683 C C . ALA A 1 87 ? 7.641 -0.244 12.984 1 83 87 ALA A C 1
ATOM 685 O O . ALA A 1 87 ? 7.324 -1.427 13.133 1 83 87 ALA A O 1
ATOM 686 N N . ASN A 1 88 ? 7.129 0.758 13.688 1 86.12 88 ASN A N 1
ATOM 687 C CA . ASN A 1 88 ? 6.121 0.48 14.703 1 86.12 88 ASN A CA 1
ATOM 688 C C . ASN A 1 88 ? 4.84 -0.075 14.086 1 86.12 88 ASN A C 1
ATOM 690 O O . ASN A 1 88 ? 4.219 -0.979 14.648 1 86.12 88 ASN A O 1
ATOM 694 N N . SER A 1 89 ? 4.48 0.439 12.984 1 84.19 89 SER A N 1
ATOM 695 C CA . SER A 1 89 ? 3.281 -0.048 12.305 1 84.19 89 SER A CA 1
ATOM 696 C C . SER A 1 89 ? 3.443 -1.503 11.875 1 84.19 89 SER A C 1
ATOM 698 O O . SER A 1 89 ? 2.543 -2.32 12.078 1 84.19 89 SER A O 1
ATOM 700 N N . ILE A 1 90 ? 4.574 -1.836 11.391 1 86.31 90 ILE A N 1
ATOM 701 C CA . ILE A 1 90 ? 4.848 -3.189 10.922 1 86.31 90 ILE A CA 1
ATOM 702 C C . ILE A 1 90 ? 4.906 -4.145 12.117 1 86.31 90 ILE A C 1
ATOM 704 O O . ILE A 1 90 ? 4.367 -5.254 12.055 1 86.31 90 ILE A O 1
ATOM 708 N N . ARG A 1 91 ? 5.465 -3.645 13.172 1 87.06 91 ARG A N 1
ATOM 709 C CA . ARG A 1 91 ? 5.602 -4.477 14.359 1 87.06 91 ARG A CA 1
ATOM 710 C C . ARG A 1 91 ? 4.234 -4.816 14.945 1 87.06 91 ARG A C 1
ATOM 712 O O . ARG A 1 91 ? 4.082 -5.832 15.633 1 87.06 91 ARG A O 1
ATOM 719 N N . SER A 1 92 ? 3.357 -3.967 14.688 1 86.62 92 SER A N 1
ATOM 720 C CA . SER A 1 92 ? 2.029 -4.16 15.258 1 86.62 92 SER A CA 1
ATOM 721 C C . SER A 1 92 ? 1.238 -5.207 14.484 1 86.62 92 SER A C 1
ATOM 723 O O . SER A 1 92 ? 0.175 -5.645 14.922 1 86.62 92 SER A O 1
ATOM 725 N N . VAL A 1 93 ? 1.726 -5.656 13.336 1 86.69 93 VAL A N 1
ATOM 726 C CA . VAL A 1 93 ? 1.079 -6.715 12.57 1 86.69 93 VAL A CA 1
ATOM 727 C C . VAL A 1 93 ? 1.271 -8.055 13.281 1 86.69 93 VAL A C 1
ATOM 729 O O . VAL A 1 93 ? 2.395 -8.414 13.641 1 86.69 93 VAL A O 1
ATOM 732 N N . PRO A 1 94 ? 0.174 -8.781 13.539 1 83.44 94 PRO A N 1
ATOM 733 C CA . PRO A 1 94 ? 0.293 -10.055 14.25 1 83.44 94 PRO A CA 1
ATOM 734 C C . PRO A 1 94 ? 1.121 -11.086 13.484 1 83.44 94 PRO A C 1
ATOM 736 O O . PRO A 1 94 ? 1.021 -11.172 12.258 1 83.44 94 PRO A O 1
ATOM 739 N N . GLU A 1 95 ? 2.123 -11.711 14.188 1 78.56 95 GLU A N 1
ATOM 740 C CA . GLU A 1 95 ? 2.936 -12.773 13.594 1 78.56 95 GLU A CA 1
ATOM 741 C C . GLU A 1 95 ? 2.078 -13.961 13.18 1 78.56 95 GLU A C 1
ATOM 743 O O . GLU A 1 95 ? 2.348 -14.609 12.164 1 78.56 95 GLU A O 1
ATOM 748 N N . ASP A 1 96 ? 1.277 -14.633 14.18 1 63.53 96 ASP A N 1
ATOM 749 C CA . ASP A 1 96 ? 0.731 -15.992 14.203 1 63.53 96 ASP A CA 1
ATOM 750 C C . ASP A 1 96 ? -0.592 -16.062 13.445 1 63.53 96 ASP A C 1
ATOM 752 O O . ASP A 1 96 ? -1.245 -17.109 13.422 1 63.53 96 ASP A O 1
ATOM 756 N N . ASP A 1 97 ? -1.115 -15.008 13.102 1 52.81 97 ASP A N 1
ATOM 757 C CA . ASP A 1 97 ? -2.494 -15.43 12.883 1 52.81 97 ASP A CA 1
ATOM 758 C C . ASP A 1 97 ? -2.584 -16.438 11.734 1 52.81 97 ASP A C 1
ATOM 760 O O . ASP A 1 97 ? -3.656 -16.625 11.156 1 52.81 97 ASP A O 1
ATOM 764 N N . TYR A 1 98 ? -1.464 -16.781 11.125 1 39.38 98 TYR A N 1
ATOM 765 C CA . TYR A 1 98 ? -1.931 -17.906 10.32 1 39.38 98 TYR A CA 1
ATOM 766 C C . TYR A 1 98 ? -2.156 -19.141 11.172 1 39.38 98 TYR A C 1
ATOM 768 O O . TYR A 1 98 ? -1.511 -19.312 12.211 1 39.38 98 TYR A O 1
ATOM 776 N N . MET B 1 1 ? 9.625 -6.617 9.016 1 90.62 1 MET B N 1
ATOM 777 C CA . MET B 1 1 ? 8.836 -7.176 7.9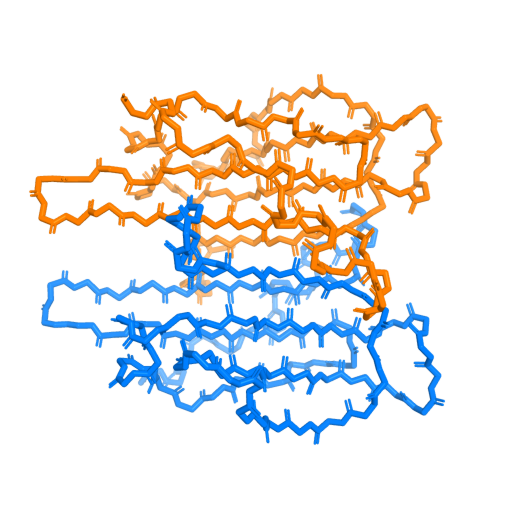22 1 90.62 1 MET B CA 1
ATOM 778 C C . MET B 1 1 ? 9.008 -8.688 7.848 1 90.62 1 MET B C 1
ATOM 780 O O . MET B 1 1 ? 8.023 -9.43 7.848 1 90.62 1 MET B O 1
ATOM 784 N N . LYS B 1 2 ? 10.273 -9.109 7.902 1 86.06 2 LYS B N 1
ATOM 785 C CA . LYS B 1 2 ? 10.516 -10.547 7.801 1 86.06 2 LYS B CA 1
ATOM 786 C C . LYS B 1 2 ? 9.883 -11.297 8.969 1 86.06 2 LYS B C 1
ATOM 788 O O . LYS B 1 2 ? 9.188 -12.305 8.766 1 86.06 2 LYS B O 1
ATOM 793 N N . ARG B 1 3 ? 10.016 -10.789 10.148 1 84.56 3 ARG B N 1
ATOM 794 C CA . ARG B 1 3 ? 9.523 -11.453 11.352 1 84.56 3 ARG B CA 1
ATOM 795 C C . ARG B 1 3 ? 8 -11.523 11.359 1 84.56 3 ARG B C 1
ATOM 797 O O . ARG B 1 3 ? 7.418 -12.5 11.836 1 84.56 3 ARG B O 1
ATOM 804 N N . ARG B 1 4 ? 7.352 -10.539 10.789 1 89.69 4 ARG B N 1
ATOM 805 C CA . ARG B 1 4 ? 5.898 -10.453 10.836 1 89.69 4 ARG B CA 1
ATOM 806 C C . ARG B 1 4 ? 5.273 -11.039 9.57 1 89.69 4 ARG B C 1
ATOM 808 O O . ARG B 1 4 ? 4.047 -11.062 9.43 1 89.69 4 ARG B O 1
ATOM 815 N N . GLY B 1 5 ? 6.094 -11.492 8.68 1 90 5 GLY B N 1
ATOM 816 C CA . GLY B 1 5 ? 5.602 -12.031 7.422 1 90 5 GLY B CA 1
ATOM 817 C C . GLY B 1 5 ? 5.031 -10.969 6.496 1 90 5 GLY B C 1
ATOM 818 O O . GLY B 1 5 ? 4.082 -11.227 5.758 1 90 5 GLY B O 1
ATOM 819 N N . VAL B 1 6 ? 5.551 -9.75 6.672 1 94.06 6 VAL B N 1
ATOM 820 C CA . VAL B 1 6 ? 5.113 -8.664 5.805 1 94.06 6 VAL B CA 1
ATOM 821 C C . VAL B 1 6 ? 5.98 -8.617 4.547 1 94.06 6 VAL B C 1
ATOM 823 O O . VAL B 1 6 ? 7.211 -8.586 4.637 1 94.06 6 VAL B O 1
ATOM 826 N N . ASP B 1 7 ? 5.301 -8.648 3.381 1 95.19 7 ASP B N 1
ATOM 827 C CA . ASP B 1 7 ? 6.02 -8.664 2.111 1 95.19 7 ASP B CA 1
ATOM 828 C C . ASP B 1 7 ? 6.109 -7.266 1.509 1 95.19 7 ASP B C 1
ATOM 830 O O . ASP B 1 7 ? 7.105 -6.922 0.868 1 95.19 7 ASP B O 1
ATOM 834 N N . ILE B 1 8 ? 5.051 -6.453 1.709 1 96.75 8 ILE B N 1
ATOM 835 C CA . ILE B 1 8 ? 4.977 -5.102 1.172 1 96.75 8 ILE B CA 1
ATOM 836 C C . ILE B 1 8 ? 4.402 -4.156 2.227 1 96.75 8 ILE B C 1
ATOM 838 O O . ILE B 1 8 ? 3.426 -4.492 2.9 1 96.75 8 ILE B O 1
ATOM 842 N N . SER B 1 9 ?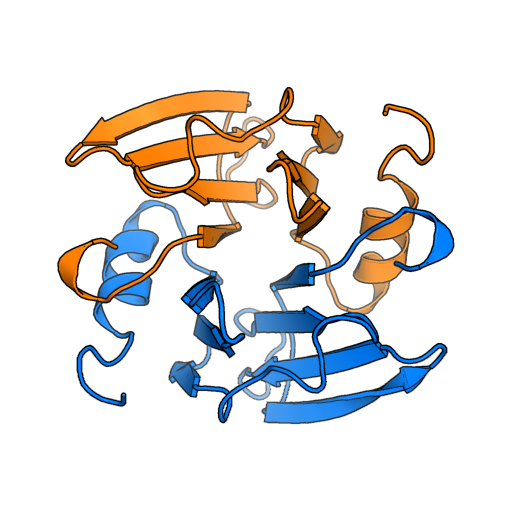 4.996 -3.031 2.4 1 96.12 9 SER B N 1
ATOM 843 C CA . SER B 1 9 ? 4.441 -1.993 3.262 1 96.12 9 SER B CA 1
ATOM 844 C C . SER B 1 9 ? 4.379 -0.651 2.539 1 96.12 9 SER B C 1
ATOM 846 O O . SER B 1 9 ? 5.375 -0.197 1.976 1 96.12 9 SER B O 1
ATOM 848 N N . CYS B 1 10 ? 3.211 -0.108 2.52 1 96.06 10 CYS B N 1
ATOM 849 C CA . CYS B 1 10 ? 2.996 1.215 1.942 1 96.06 10 CYS B CA 1
ATOM 850 C C . CYS B 1 10 ? 2.762 2.254 3.033 1 96.06 10 CYS B C 1
ATOM 852 O O . CYS B 1 10 ? 1.987 2.02 3.963 1 96.06 10 CYS B O 1
ATOM 854 N N . SER B 1 11 ? 3.426 3.391 2.859 1 93.44 11 SER B N 1
ATOM 855 C CA . SER B 1 11 ? 3.293 4.43 3.873 1 93.44 11 SER B CA 1
ATOM 856 C C . SER B 1 11 ? 3.381 5.82 3.254 1 93.44 11 SER B C 1
ATOM 858 O O . SER B 1 11 ? 3.703 5.961 2.072 1 93.44 11 SER B O 1
ATOM 860 N N . GLN B 1 12 ? 3.066 6.848 4.109 1 89.81 12 GLN B N 1
ATOM 861 C CA . GLN B 1 12 ? 3.068 8.219 3.607 1 89.81 12 GLN B CA 1
ATOM 862 C C . GLN B 1 12 ? 3.984 9.109 4.441 1 89.81 12 GLN B C 1
ATOM 864 O O . GLN B 1 12 ? 4.715 8.617 5.309 1 89.81 12 GLN B O 1
ATOM 869 N N . GLU B 1 13 ? 4.074 10.266 4.012 1 87.31 13 GLU B N 1
ATOM 870 C CA . GLU B 1 13 ? 4.875 11.32 4.637 1 87.31 13 GLU B CA 1
ATOM 871 C C . GLU B 1 13 ? 6.367 11.062 4.449 1 87.31 13 GLU B C 1
ATOM 873 O O . GLU B 1 13 ? 7.129 11.055 5.418 1 87.31 13 GLU B O 1
ATOM 878 N N . TRP B 1 14 ? 6.777 10.906 3.289 1 88.31 14 TRP B N 1
ATOM 879 C CA . TRP B 1 14 ? 8.172 10.688 2.916 1 88.31 14 TRP B CA 1
ATOM 880 C C . TRP B 1 14 ? 8.703 11.859 2.098 1 88.31 14 TRP B C 1
ATOM 882 O O . TRP B 1 14 ? 7.961 12.484 1.339 1 88.31 14 TRP B O 1
ATOM 892 N N . LYS B 1 15 ? 9.891 12.086 2.322 1 88.25 15 LYS B N 1
ATOM 893 C CA . LYS B 1 15 ? 10.57 13.148 1.589 1 88.25 15 LYS B CA 1
ATOM 894 C C . LYS B 1 15 ? 11.68 12.586 0.703 1 88.25 15 LYS B C 1
ATOM 896 O O . LYS B 1 15 ? 12.398 11.68 1.107 1 88.25 15 LYS B O 1
ATOM 901 N N . GLY B 1 16 ? 11.758 13.25 -0.501 1 88.44 16 GLY B N 1
ATOM 902 C CA . GLY B 1 16 ? 12.773 12.812 -1.443 1 88.44 16 GLY B CA 1
ATOM 903 C C . GLY B 1 16 ? 12.297 11.719 -2.379 1 88.44 16 GLY B C 1
ATOM 904 O O . GLY B 1 16 ? 11.148 11.281 -2.293 1 88.44 16 GLY B O 1
ATOM 905 N N . SER B 1 17 ? 13.047 11.422 -3.336 1 91.06 17 SER B N 1
ATOM 906 C CA . SER B 1 17 ? 12.703 10.438 -4.352 1 91.06 17 SER B CA 1
ATOM 907 C C . SER B 1 17 ? 13.883 9.516 -4.652 1 91.06 17 SER B C 1
ATOM 909 O O . SER B 1 17 ? 14.703 9.82 -5.523 1 91.06 17 SER B O 1
ATOM 911 N N . LYS B 1 18 ? 13.969 8.375 -3.887 1 93.38 18 LYS B N 1
ATOM 912 C CA . LYS B 1 18 ? 15.086 7.445 -4.047 1 93.38 18 LYS B CA 1
ATOM 913 C C . LYS B 1 18 ? 14.68 6.031 -3.648 1 93.38 18 LYS B C 1
ATOM 915 O O . LYS B 1 18 ? 13.484 5.727 -3.549 1 93.38 18 LYS B O 1
ATOM 920 N N . ALA B 1 19 ? 15.586 5.156 -3.832 1 95.25 19 ALA B N 1
ATOM 921 C CA . ALA B 1 19 ? 15.508 3.779 -3.352 1 95.25 19 ALA B CA 1
ATOM 922 C C . ALA B 1 19 ? 16.703 3.438 -2.471 1 95.25 19 ALA B C 1
ATOM 924 O O . ALA B 1 19 ? 17.828 3.857 -2.752 1 95.25 19 ALA B O 1
ATOM 925 N N . LYS B 1 20 ? 16.438 2.803 -1.411 1 93.88 20 LYS B N 1
ATOM 926 C CA . LYS B 1 20 ? 17.562 2.4 -0.571 1 93.88 20 LYS B CA 1
ATOM 927 C C . LYS B 1 20 ? 17.281 1.062 0.111 1 93.88 20 LYS B C 1
ATOM 929 O O . LYS B 1 20 ? 16.125 0.705 0.346 1 93.88 20 LYS B O 1
ATOM 934 N N . GLU B 1 21 ? 18.344 0.405 0.373 1 94.12 21 GLU B N 1
ATOM 935 C CA . GLU B 1 21 ? 18.266 -0.788 1.212 1 94.12 21 GLU B CA 1
ATOM 936 C C . GLU B 1 21 ? 18.281 -0.423 2.693 1 94.12 21 GLU B C 1
ATOM 938 O O . GLU B 1 21 ? 19.172 0.311 3.146 1 94.12 21 GLU B O 1
ATOM 943 N N . ILE B 1 22 ? 17.344 -0.937 3.477 1 90.44 22 ILE B N 1
ATOM 944 C CA . ILE B 1 22 ? 17.266 -0.5 4.867 1 90.44 22 ILE B CA 1
ATOM 945 C C . ILE B 1 22 ? 17.562 -1.68 5.793 1 90.44 22 ILE B C 1
ATOM 947 O O . ILE B 1 22 ? 17.156 -1.683 6.953 1 90.44 22 ILE B O 1
ATOM 951 N N . GLY B 1 23 ? 18.156 -2.723 5.273 1 89.12 23 GLY B N 1
ATOM 952 C CA . GLY B 1 23 ? 18.562 -3.846 6.102 1 89.12 23 GLY B CA 1
ATOM 953 C C . GLY B 1 23 ? 17.656 -5.051 5.973 1 89.12 23 GLY B C 1
ATOM 954 O O . GLY B 1 23 ? 16.5 -4.926 5.547 1 89.12 23 GLY B O 1
ATOM 955 N N . ASN B 1 24 ? 18.172 -6.129 6.277 1 91 24 ASN B N 1
ATOM 956 C CA . ASN B 1 24 ? 17.453 -7.391 6.352 1 91 24 ASN B CA 1
ATOM 957 C C . ASN B 1 24 ? 16.766 -7.723 5.031 1 91 24 ASN B C 1
ATOM 959 O O . ASN B 1 24 ? 15.656 -8.266 5.023 1 91 24 ASN B O 1
ATOM 963 N N . GLY B 1 25 ? 17.344 -7.27 3.959 1 93.44 25 GLY B N 1
ATOM 964 C CA . GLY B 1 25 ? 16.828 -7.613 2.639 1 93.44 25 GLY B CA 1
ATOM 965 C C . GLY B 1 25 ? 15.664 -6.746 2.203 1 93.44 25 GLY B C 1
ATOM 966 O O . GLY B 1 25 ? 14.984 -7.055 1.223 1 93.44 25 GLY B O 1
ATOM 967 N N . ILE B 1 26 ? 15.461 -5.645 2.947 1 94.56 26 ILE B N 1
ATOM 968 C CA . ILE B 1 26 ? 14.328 -4.781 2.629 1 94.56 26 ILE B CA 1
ATOM 969 C C . ILE B 1 26 ? 14.789 -3.623 1.75 1 94.56 26 ILE B C 1
ATOM 971 O O . ILE B 1 26 ? 15.781 -2.959 2.061 1 94.56 26 ILE B O 1
ATOM 975 N N . LYS B 1 27 ? 14.102 -3.479 0.666 1 96.31 27 LYS B N 1
ATOM 976 C CA . LYS B 1 27 ? 14.312 -2.322 -0.203 1 96.31 27 LYS B CA 1
ATOM 977 C C . LYS B 1 27 ? 13.172 -1.314 -0.059 1 96.31 27 LYS B C 1
ATOM 979 O O . LYS B 1 27 ? 12 -1.686 -0.092 1 96.31 27 LYS B O 1
ATOM 984 N N . LEU B 1 28 ? 13.555 -0.077 0.158 1 95.5 28 LEU B N 1
ATOM 985 C CA . LEU B 1 28 ? 12.602 1.012 0.34 1 95.5 28 LEU B CA 1
ATOM 986 C C . LEU B 1 28 ? 12.625 1.957 -0.857 1 95.5 28 LEU B C 1
ATOM 988 O O . LEU B 1 28 ? 13.688 2.418 -1.271 1 95.5 28 LEU B O 1
ATOM 992 N N . PHE B 1 29 ? 11.469 2.111 -1.431 1 96.69 29 PHE B N 1
ATOM 993 C CA . PHE B 1 29 ? 11.273 3.127 -2.459 1 96.69 29 PHE B CA 1
ATOM 994 C C . PHE B 1 29 ? 10.422 4.277 -1.935 1 96.69 29 PHE B C 1
ATOM 996 O O . PHE B 1 29 ? 9.406 4.051 -1.271 1 96.69 29 PHE B O 1
ATOM 1003 N N . TYR B 1 30 ? 10.852 5.492 -2.162 1 94.12 30 TYR B N 1
ATOM 1004 C CA . TYR B 1 30 ? 10.023 6.598 -1.698 1 94.12 30 TYR B CA 1
ATOM 1005 C C . TYR B 1 30 ? 10.031 7.746 -2.699 1 94.12 30 TYR B C 1
ATOM 1007 O O . TYR B 1 30 ? 10.883 7.793 -3.592 1 94.12 30 TYR B O 1
ATOM 1015 N N . ASN B 1 31 ? 9.047 8.414 -2.646 1 93 31 ASN B N 1
ATOM 1016 C CA . ASN B 1 31 ? 8.781 9.531 -3.549 1 93 31 ASN B CA 1
ATOM 1017 C C . ASN B 1 31 ? 8 10.641 -2.85 1 93 31 ASN B C 1
ATOM 1019 O O . ASN B 1 31 ? 6.922 10.406 -2.311 1 93 31 ASN B O 1
ATOM 1023 N N . GLY B 1 32 ? 8.547 11.773 -2.814 1 90.5 32 GLY B N 1
ATOM 1024 C CA . GLY B 1 32 ? 7.938 12.945 -2.215 1 90.5 32 GLY B CA 1
ATOM 1025 C C . GLY B 1 32 ? 8.688 14.227 -2.516 1 90.5 32 GLY B C 1
ATOM 1026 O O . GLY B 1 32 ? 9.75 14.203 -3.131 1 90.5 32 GLY B O 1
ATOM 1027 N N . LEU B 1 33 ? 8.023 15.305 -2.26 1 86.44 33 LEU B N 1
ATOM 1028 C CA . LEU B 1 33 ? 8.664 16.609 -2.389 1 86.44 33 LEU B CA 1
ATOM 1029 C C . LEU B 1 33 ? 9.562 16.891 -1.194 1 86.44 33 LEU B C 1
ATOM 1031 O O . LEU B 1 33 ? 9.688 16.047 -0.294 1 86.44 33 LEU B O 1
ATOM 1035 N N . ASP B 1 34 ? 10.164 18.016 -1.221 1 78.31 34 ASP B N 1
ATOM 1036 C CA . ASP B 1 34 ? 11.086 18.391 -0.155 1 78.31 34 ASP B CA 1
ATOM 1037 C C . ASP B 1 34 ? 10.336 18.672 1.146 1 78.31 34 ASP B C 1
ATOM 1039 O O . ASP B 1 34 ? 10.938 19.094 2.135 1 78.31 34 ASP B O 1
ATOM 1043 N N . THR B 1 35 ? 9.047 18.422 1.063 1 73.12 35 THR B N 1
ATOM 1044 C CA . THR B 1 35 ? 8.242 18.453 2.283 1 73.12 35 THR B CA 1
ATOM 1045 C C . THR B 1 35 ? 7.691 17.062 2.596 1 73.12 35 THR B C 1
ATOM 1047 O O . THR B 1 35 ? 7.457 16.266 1.687 1 73.12 35 THR B O 1
ATOM 1050 N N . ARG B 1 36 ? 7.695 16.641 3.85 1 63.75 36 ARG B N 1
ATOM 1051 C CA . ARG B 1 36 ? 7.293 15.305 4.27 1 63.75 36 ARG B CA 1
ATOM 1052 C C . ARG B 1 36 ? 5.785 15.117 4.137 1 63.75 36 ARG B C 1
ATOM 1054 O O . ARG B 1 36 ? 5.27 14.016 4.336 1 63.75 36 ARG B O 1
ATOM 1061 N N . ARG B 1 37 ? 5.059 16 3.672 1 71.25 37 ARG B N 1
ATOM 1062 C CA . ARG B 1 37 ? 3.617 15.945 3.896 1 71.25 37 ARG B CA 1
ATOM 1063 C C . ARG B 1 37 ? 2.947 14.992 2.91 1 71.25 37 ARG B C 1
ATOM 1065 O O . ARG B 1 37 ? 2.033 14.25 3.277 1 71.25 37 ARG B O 1
ATOM 1072 N N . ASN B 1 38 ? 3.455 14.812 1.768 1 78.44 38 ASN B N 1
ATOM 1073 C CA . ASN B 1 38 ? 2.621 14.094 0.815 1 78.44 38 ASN B CA 1
ATOM 1074 C C . ASN B 1 38 ? 3.412 13.016 0.082 1 78.44 38 ASN B C 1
ATOM 1076 O O . ASN B 1 38 ? 2.924 12.43 -0.885 1 78.44 38 ASN B O 1
ATOM 1080 N N . GLY B 1 39 ? 4.531 12.742 0.586 1 90.06 39 GLY B N 1
ATOM 1081 C CA . GLY B 1 39 ? 5.312 11.719 -0.084 1 90.06 39 GLY B CA 1
ATOM 1082 C C . GLY B 1 39 ? 4.895 10.312 0.295 1 90.06 39 GLY B C 1
ATOM 1083 O O . GLY B 1 39 ? 4.254 10.102 1.33 1 90.06 39 GLY B O 1
ATOM 1084 N N . VAL B 1 40 ? 5.25 9.375 -0.532 1 93.69 40 VAL B N 1
ATOM 1085 C CA . VAL B 1 40 ? 4.848 7.988 -0.33 1 93.69 40 VAL B CA 1
ATOM 1086 C C . VAL B 1 40 ? 6.074 7.078 -0.379 1 93.69 40 VAL B C 1
ATOM 1088 O O . VAL B 1 40 ? 7.117 7.465 -0.907 1 93.69 40 VAL B O 1
ATOM 1091 N N . ALA B 1 41 ? 5.902 5.93 0.227 1 94.81 41 ALA B N 1
ATOM 1092 C CA . ALA B 1 41 ? 6.953 4.918 0.178 1 94.81 41 ALA B CA 1
ATOM 1093 C C . ALA B 1 41 ? 6.363 3.516 0.071 1 94.81 41 ALA B C 1
ATOM 1095 O O . ALA B 1 41 ? 5.227 3.281 0.489 1 94.81 41 ALA B O 1
ATOM 1096 N N . THR B 1 42 ? 7.062 2.672 -0.513 1 96.69 42 THR B N 1
ATOM 1097 C CA . THR B 1 42 ? 6.797 1.237 -0.524 1 96.69 42 THR B CA 1
ATOM 1098 C C . THR B 1 42 ? 8.055 0.453 -0.151 1 96.69 42 THR B C 1
ATOM 1100 O O . THR B 1 42 ? 9.102 0.617 -0.777 1 96.69 42 THR B O 1
ATOM 1103 N N . ALA B 1 43 ? 7.965 -0.295 0.88 1 96.31 43 ALA B N 1
ATOM 1104 C CA . ALA B 1 43 ? 9.031 -1.221 1.265 1 96.31 43 ALA B CA 1
ATOM 1105 C C . ALA B 1 43 ? 8.688 -2.648 0.848 1 96.31 43 ALA B C 1
ATOM 1107 O O . ALA B 1 43 ? 7.547 -3.088 0.987 1 96.31 43 ALA B O 1
ATOM 1108 N N . VAL B 1 44 ? 9.672 -3.326 0.322 1 96.75 44 VAL B N 1
ATOM 1109 C CA . VAL B 1 44 ? 9.43 -4.691 -0.133 1 96.75 44 VAL B CA 1
ATOM 1110 C C . VAL B 1 44 ? 10.469 -5.629 0.472 1 96.75 44 VAL B C 1
ATOM 1112 O O . VAL B 1 44 ? 11.641 -5.262 0.612 1 96.75 44 VAL B O 1
ATOM 1115 N N . GLY B 1 45 ? 10.008 -6.738 0.854 1 95.25 45 GLY B N 1
ATOM 1116 C CA . GLY B 1 45 ? 10.891 -7.75 1.406 1 95.25 45 GLY B CA 1
ATOM 1117 C C . GLY B 1 45 ? 11.719 -8.461 0.349 1 95.25 45 GLY B C 1
ATOM 1118 O O . GLY B 1 45 ? 11.508 -8.266 -0.849 1 95.25 45 GLY B O 1
ATOM 1119 N N . ASP B 1 46 ? 12.562 -9.32 0.792 1 91.94 46 ASP B N 1
ATOM 1120 C CA . ASP B 1 46 ? 13.547 -10 -0.036 1 91.94 46 ASP B CA 1
ATOM 1121 C C . ASP B 1 46 ? 12.875 -10.93 -1.042 1 91.94 46 ASP B C 1
ATOM 1123 O O . ASP B 1 46 ? 13.398 -11.164 -2.129 1 91.94 46 ASP B O 1
ATOM 1127 N N . ASN B 1 47 ? 11.75 -11.375 -0.757 1 89.06 47 ASN B N 1
ATOM 1128 C CA . ASN B 1 47 ? 11.055 -12.328 -1.617 1 89.06 47 ASN B CA 1
ATOM 1129 C C . ASN B 1 47 ? 10.414 -11.625 -2.814 1 89.06 47 ASN B C 1
ATOM 1131 O O . ASN B 1 47 ? 10.023 -12.281 -3.783 1 89.06 47 ASN B O 1
ATOM 1135 N N . ILE B 1 48 ? 10.367 -10.305 -2.783 1 92 48 ILE B N 1
ATOM 1136 C CA . ILE B 1 48 ? 9.664 -9.555 -3.818 1 92 48 ILE B CA 1
ATOM 1137 C C . ILE B 1 48 ? 10.648 -8.656 -4.566 1 92 48 ILE B C 1
ATOM 1139 O O . ILE B 1 48 ? 10.484 -8.406 -5.762 1 92 48 ILE B O 1
ATOM 1143 N N . ARG B 1 49 ? 11.641 -8.242 -3.92 1 92.12 49 ARG B N 1
ATOM 1144 C CA . ARG B 1 49 ? 12.484 -7.156 -4.414 1 92.12 49 ARG B CA 1
ATOM 1145 C C . ARG B 1 49 ? 13.117 -7.523 -5.75 1 92.12 49 ARG B C 1
ATOM 1147 O O . ARG B 1 49 ? 13.344 -6.652 -6.594 1 92.12 49 ARG B O 1
ATOM 1154 N N . ASP B 1 50 ? 13.398 -8.828 -5.949 1 90.75 50 ASP B N 1
ATOM 1155 C CA . ASP B 1 50 ? 14.062 -9.227 -7.188 1 90.75 50 ASP B CA 1
ATOM 1156 C C . ASP B 1 50 ? 13.039 -9.523 -8.289 1 90.75 50 ASP B C 1
ATOM 1158 O O . ASP B 1 50 ? 13.406 -9.945 -9.383 1 90.75 50 ASP B O 1
ATOM 1162 N N . LYS B 1 51 ? 11.828 -9.266 -8 1 92.69 51 LYS B N 1
ATOM 1163 C CA . LYS B 1 51 ? 10.758 -9.562 -8.945 1 92.69 51 LYS B CA 1
ATOM 1164 C C . LYS B 1 51 ? 10.102 -8.273 -9.445 1 92.69 51 LYS B C 1
ATOM 1166 O O . LYS B 1 51 ? 9.078 -8.32 -10.133 1 92.69 51 LYS B O 1
ATOM 1171 N N . LEU B 1 52 ? 10.695 -7.133 -9.133 1 93.81 52 LEU B N 1
ATOM 1172 C CA . LEU B 1 52 ? 10.078 -5.852 -9.445 1 93.81 52 LEU B CA 1
ATOM 1173 C C . LEU B 1 52 ? 10.492 -5.371 -10.836 1 93.81 52 LEU B C 1
ATOM 1175 O O . LEU B 1 52 ? 11.648 -5.539 -11.234 1 93.81 52 LEU B O 1
ATOM 1179 N N . THR B 1 53 ? 9.523 -4.895 -11.57 1 90.44 53 THR B N 1
ATOM 1180 C CA . THR B 1 53 ? 9.852 -4.012 -12.688 1 90.44 53 THR B CA 1
ATOM 1181 C C . THR B 1 53 ? 10.266 -2.635 -12.18 1 90.44 53 THR B C 1
ATOM 1183 O O . THR B 1 53 ? 10.164 -2.35 -10.984 1 90.44 53 THR B O 1
ATOM 1186 N N . PRO B 1 54 ? 10.781 -1.798 -13.07 1 90.06 54 PRO B N 1
ATOM 1187 C CA . PRO B 1 54 ? 11.141 -0.454 -12.602 1 90.06 54 PRO B CA 1
ATOM 1188 C C . PRO B 1 54 ? 9.969 0.265 -11.93 1 90.06 54 PRO B C 1
ATOM 1190 O O . PRO B 1 54 ? 8.852 0.266 -12.461 1 90.06 54 PRO B O 1
ATOM 1193 N N . VAL B 1 55 ? 10.219 0.83 -10.773 1 94.31 55 VAL B N 1
ATOM 1194 C CA . VAL B 1 55 ? 9.203 1.513 -9.977 1 94.31 55 VAL B CA 1
ATOM 1195 C C . VAL B 1 55 ? 8.719 2.758 -10.719 1 94.31 55 VAL B C 1
ATOM 1197 O O . VAL B 1 55 ? 9.523 3.492 -11.297 1 94.31 55 VAL B O 1
ATOM 1200 N N . LYS B 1 56 ? 7.438 2.939 -10.641 1 94.12 56 LYS B N 1
ATOM 1201 C CA . LYS B 1 56 ? 6.855 4.129 -11.25 1 94.12 56 LYS B CA 1
ATOM 1202 C C . LYS B 1 56 ? 6.477 5.164 -10.195 1 94.12 56 LYS B C 1
ATOM 1204 O O . LYS B 1 56 ? 5.531 4.961 -9.438 1 94.12 56 LYS B O 1
ATOM 1209 N N . ARG B 1 57 ? 7.227 6.227 -10.211 1 94.5 57 ARG B N 1
ATOM 1210 C CA . ARG B 1 57 ? 6.879 7.355 -9.352 1 94.5 57 ARG B CA 1
ATOM 1211 C C . ARG B 1 57 ? 5.926 8.312 -10.062 1 94.5 57 ARG B C 1
ATOM 1213 O O . ARG B 1 57 ? 6.363 9.258 -10.719 1 94.5 57 ARG B O 1
ATOM 1220 N N . VAL B 1 58 ? 4.695 8.078 -9.867 1 91.5 58 VAL B N 1
ATOM 1221 C CA . VAL B 1 58 ? 3.594 8.633 -10.648 1 91.5 58 VAL B CA 1
ATOM 1222 C C . VAL B 1 58 ? 3.451 10.125 -10.344 1 91.5 58 VAL B C 1
ATOM 1224 O O . VAL B 1 58 ? 3.248 10.93 -11.25 1 91.5 58 VAL B O 1
ATOM 1227 N N . SER B 1 59 ? 3.463 10.5 -9.125 1 88.62 59 SER B N 1
ATOM 1228 C CA . SER B 1 59 ? 3.439 11.867 -8.609 1 88.62 59 SER B CA 1
ATOM 1229 C C . SER B 1 59 ? 4.109 11.953 -7.242 1 88.62 59 SER B C 1
ATOM 1231 O O . SER B 1 59 ? 4.531 10.938 -6.688 1 88.62 59 SER B O 1
ATOM 1233 N N . HIS B 1 60 ? 4.148 13.117 -6.758 1 86.69 60 HIS B N 1
ATOM 1234 C CA . HIS B 1 60 ? 4.762 13.258 -5.441 1 86.69 60 HIS B CA 1
ATOM 1235 C C . HIS B 1 60 ? 3.91 12.594 -4.363 1 86.69 60 HIS B C 1
ATOM 1237 O O . HIS B 1 60 ? 4.371 12.398 -3.238 1 86.69 60 HIS B O 1
ATOM 1243 N N . ARG B 1 61 ? 2.699 12.227 -4.781 1 88.56 61 ARG B N 1
ATOM 1244 C CA . ARG B 1 61 ? 1.792 11.656 -3.795 1 88.56 61 ARG B CA 1
ATOM 1245 C C . ARG B 1 61 ? 1.428 10.219 -4.152 1 88.56 61 ARG B C 1
ATOM 1247 O O . ARG B 1 61 ? 0.533 9.633 -3.543 1 88.56 61 ARG B O 1
ATOM 1254 N N . ALA B 1 62 ? 2.098 9.656 -5.199 1 92.94 62 ALA B N 1
ATOM 1255 C CA . ALA B 1 62 ? 1.717 8.305 -5.602 1 92.94 62 ALA B CA 1
ATOM 1256 C C . ALA B 1 62 ? 2.879 7.586 -6.281 1 92.94 62 ALA B C 1
ATOM 1258 O O . ALA B 1 62 ? 3.658 8.203 -7.012 1 92.94 62 ALA B O 1
ATOM 1259 N N . MET B 1 63 ? 2.926 6.324 -6.09 1 95.62 63 MET B N 1
ATOM 1260 C CA . MET B 1 63 ? 3.873 5.457 -6.789 1 95.62 63 MET B CA 1
ATOM 1261 C C . MET B 1 63 ? 3.299 4.059 -6.973 1 95.62 63 MET B C 1
ATOM 1263 O O . MET B 1 63 ? 2.371 3.664 -6.262 1 95.62 63 MET B O 1
ATOM 1267 N N . ALA B 1 64 ? 3.85 3.375 -7.953 1 96.19 64 ALA B N 1
ATOM 1268 C CA . ALA B 1 64 ? 3.395 2.021 -8.258 1 96.19 64 ALA B CA 1
ATOM 1269 C C . ALA B 1 64 ? 4.574 1.065 -8.406 1 96.19 64 ALA B C 1
ATOM 1271 O O . ALA B 1 64 ? 5.605 1.43 -8.977 1 96.19 64 ALA B O 1
ATOM 1272 N N . ILE B 1 65 ? 4.414 -0.085 -7.797 1 95.94 65 ILE B N 1
ATOM 1273 C CA . ILE B 1 65 ? 5.355 -1.168 -8.062 1 95.94 65 ILE B CA 1
ATOM 1274 C C . ILE B 1 65 ? 4.633 -2.318 -8.758 1 95.94 65 ILE B C 1
ATOM 1276 O O . ILE B 1 65 ? 3.457 -2.574 -8.492 1 95.94 65 ILE B O 1
ATOM 1280 N N . ARG B 1 66 ? 5.328 -2.92 -9.648 1 94.25 66 ARG B N 1
ATOM 1281 C CA . ARG B 1 66 ? 4.816 -4.105 -10.328 1 94.25 66 ARG B CA 1
ATOM 1282 C C . ARG B 1 66 ? 5.695 -5.32 -10.039 1 94.25 66 ARG B C 1
ATOM 1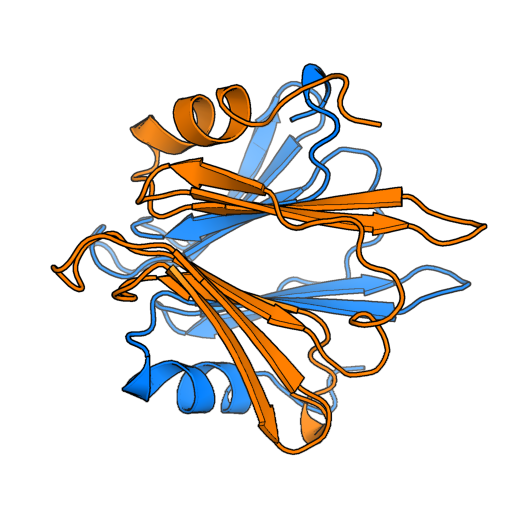284 O O . ARG B 1 66 ? 6.91 -5.273 -10.227 1 94.25 66 ARG B O 1
ATOM 1291 N N . ILE B 1 67 ? 5.016 -6.324 -9.523 1 92.44 67 ILE B N 1
ATOM 1292 C CA . ILE B 1 67 ? 5.664 -7.598 -9.219 1 92.44 67 ILE B CA 1
ATOM 1293 C C . ILE B 1 67 ? 5.359 -8.602 -10.328 1 92.44 67 ILE B C 1
ATOM 1295 O O . ILE B 1 67 ? 4.191 -8.93 -10.57 1 92.44 67 ILE B O 1
ATOM 1299 N N . SER B 1 68 ? 6.41 -8.953 -10.945 1 88.56 68 SER B N 1
ATOM 1300 C CA . SER B 1 68 ? 6.211 -9.867 -12.062 1 88.56 68 SER B CA 1
ATOM 1301 C C . SER B 1 68 ? 6.961 -11.18 -11.852 1 88.56 68 SER B C 1
ATOM 1303 O O . SER B 1 68 ? 8.188 -11.188 -11.742 1 88.56 68 SER B O 1
ATOM 1305 N N . THR B 1 69 ? 6.191 -12.195 -11.68 1 82.69 69 THR B N 1
ATOM 1306 C CA . THR B 1 69 ? 6.723 -13.547 -11.695 1 82.69 69 THR B CA 1
ATOM 1307 C C . THR B 1 69 ? 6.195 -14.328 -12.891 1 82.69 69 THR B C 1
ATOM 1309 O O . THR B 1 69 ? 5.43 -13.797 -13.695 1 82.69 69 THR B O 1
ATOM 1312 N N . GLU B 1 70 ? 6.629 -15.508 -13.055 1 81.94 70 GLU B N 1
ATOM 1313 C CA . GLU B 1 70 ? 6.117 -16.344 -14.141 1 81.94 70 GLU B CA 1
ATOM 1314 C C . GLU B 1 70 ? 4.613 -16.562 -14 1 81.94 70 GLU B C 1
ATOM 1316 O O . GLU B 1 70 ? 3.902 -16.656 -15.008 1 81.94 70 GLU B O 1
ATOM 1321 N N . GLN B 1 71 ? 4.156 -16.531 -12.812 1 78.19 71 GLN B N 1
ATOM 1322 C CA . GLN B 1 71 ? 2.781 -16.953 -12.57 1 78.19 71 GLN B CA 1
ATOM 1323 C C . GLN B 1 71 ? 1.873 -15.75 -12.336 1 78.19 71 GLN B C 1
ATOM 1325 O O . GLN B 1 71 ? 0.659 -15.836 -12.531 1 78.19 71 GLN B O 1
ATOM 1330 N N . LEU B 1 72 ? 2.535 -14.672 -11.969 1 75.06 72 LEU B N 1
ATOM 1331 C CA . LEU B 1 72 ? 1.624 -13.602 -11.586 1 75.06 72 LEU B CA 1
ATOM 1332 C C . LEU B 1 72 ? 2.273 -12.234 -11.781 1 75.06 72 LEU B C 1
ATOM 1334 O O . LEU B 1 72 ? 3.498 -12.109 -11.711 1 75.06 72 LEU B O 1
ATOM 1338 N N . ARG B 1 73 ? 1.357 -11.352 -12.172 1 87.88 73 ARG B N 1
ATOM 1339 C CA . ARG B 1 73 ? 1.728 -9.945 -12.234 1 87.88 73 ARG B CA 1
ATOM 1340 C C . ARG B 1 73 ? 0.792 -9.094 -11.383 1 87.88 73 ARG B C 1
ATOM 1342 O O . ARG B 1 73 ? -0.417 -9.062 -11.625 1 87.88 73 ARG B O 1
ATOM 1349 N N . TRP B 1 74 ? 1.423 -8.5 -10.312 1 91.38 74 TRP B N 1
ATOM 1350 C CA . TRP B 1 74 ? 0.61 -7.641 -9.453 1 91.38 74 TRP B CA 1
ATOM 1351 C C . TRP B 1 74 ? 1.164 -6.223 -9.422 1 91.38 74 TRP B C 1
ATOM 1353 O O . TRP B 1 74 ? 2.381 -6.023 -9.367 1 91.38 74 TRP B O 1
ATOM 1363 N N . THR B 1 75 ? 0.231 -5.305 -9.562 1 94.56 75 THR B N 1
ATOM 1364 C CA . THR B 1 75 ? 0.587 -3.898 -9.398 1 94.56 75 THR B CA 1
ATOM 1365 C C . THR B 1 75 ? 0.016 -3.342 -8.102 1 94.56 75 THR B C 1
ATOM 1367 O O . THR B 1 75 ? -1.185 -3.457 -7.844 1 94.56 75 THR B O 1
ATOM 1370 N N . VAL B 1 76 ? 0.896 -2.797 -7.246 1 96.5 76 VAL B N 1
ATOM 1371 C CA . VAL B 1 76 ? 0.52 -2.174 -5.984 1 96.5 76 VAL B CA 1
ATOM 1372 C C . VAL B 1 76 ? 0.774 -0.67 -6.051 1 96.5 76 VAL B C 1
ATOM 1374 O O . VAL B 1 76 ? 1.87 -0.235 -6.41 1 96.5 76 VAL B O 1
ATOM 1377 N N . VAL B 1 77 ? -0.243 0.073 -5.691 1 96.44 77 VAL B N 1
ATOM 1378 C CA . VAL B 1 77 ? -0.113 1.526 -5.688 1 96.44 77 VAL B CA 1
ATOM 1379 C C . VAL B 1 77 ? -0.117 2.043 -4.25 1 96.44 77 VAL B C 1
ATOM 1381 O O . VAL B 1 77 ? -0.93 1.61 -3.432 1 96.44 77 VAL B O 1
ATOM 1384 N N . SER B 1 78 ? 0.849 2.85 -3.893 1 96.19 78 SER B N 1
ATOM 1385 C CA . SER B 1 78 ? 0.864 3.648 -2.672 1 96.19 78 SER B CA 1
ATOM 1386 C C . SER B 1 78 ? 0.526 5.105 -2.963 1 96.19 78 SER B C 1
ATOM 1388 O O . SER B 1 78 ? 1.188 5.754 -3.777 1 96.19 78 SER B O 1
ATOM 1390 N N . ALA B 1 79 ? -0.515 5.598 -2.27 1 92.75 79 ALA B N 1
ATOM 1391 C CA . ALA B 1 79 ? -0.95 6.957 -2.578 1 92.75 79 ALA B CA 1
ATOM 1392 C C . ALA B 1 79 ? -1.308 7.723 -1.307 1 92.75 79 ALA B C 1
ATOM 1394 O O . ALA B 1 79 ? -1.972 7.184 -0.417 1 92.75 79 ALA B O 1
ATOM 1395 N N . HIS B 1 80 ? -0.714 8.883 -1.176 1 86.75 80 HIS B N 1
ATOM 1396 C CA . HIS B 1 80 ? -1.292 9.852 -0.247 1 86.75 80 HIS B CA 1
ATOM 1397 C C . HIS B 1 80 ? -2.467 10.586 -0.879 1 86.75 80 HIS B C 1
ATOM 1399 O O . HIS B 1 80 ? -2.275 11.609 -1.545 1 86.75 80 HIS B O 1
ATOM 1405 N N . ALA B 1 81 ? -3.602 10.008 -0.798 1 72.88 81 ALA B N 1
ATOM 1406 C CA . ALA B 1 81 ? -4.797 10.562 -1.43 1 72.88 81 ALA B CA 1
ATOM 1407 C C . ALA B 1 81 ? -5.992 10.5 -0.485 1 72.88 81 ALA B C 1
ATOM 1409 O O . ALA B 1 81 ? -6.402 9.422 -0.061 1 72.88 81 ALA B O 1
ATOM 1410 N N . PRO B 1 82 ? -6.312 11.734 -0.18 1 71.31 82 PRO B N 1
ATOM 1411 C CA . PRO B 1 82 ? -7.633 11.633 0.45 1 71.31 82 PRO B CA 1
ATOM 1412 C C . PRO B 1 82 ? -8.633 10.844 -0.391 1 71.31 82 PRO B C 1
ATOM 1414 O O . PRO B 1 82 ? -8.414 10.641 -1.588 1 71.31 82 PRO B O 1
ATOM 1417 N N . TYR B 1 83 ? -9.547 10.266 0.2 1 69.81 83 TYR B N 1
ATOM 1418 C CA . TYR B 1 83 ? -10.539 9.422 -0.451 1 69.81 83 TYR B CA 1
ATOM 1419 C C . TYR B 1 83 ? -10.922 9.977 -1.817 1 69.81 83 TYR B C 1
ATOM 142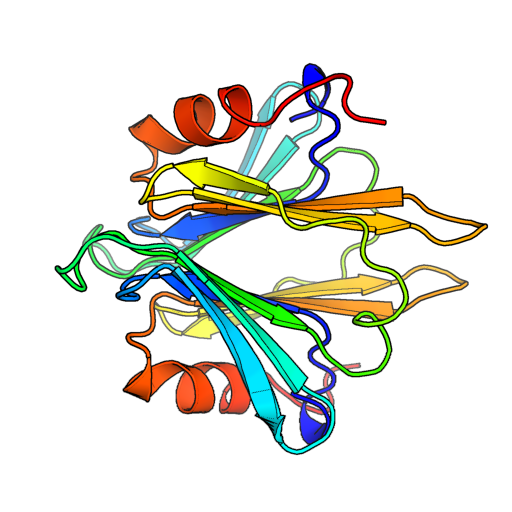1 O O . TYR B 1 83 ? -11.023 9.227 -2.793 1 69.81 83 TYR B O 1
ATOM 1429 N N . HIS B 1 84 ? -11.039 11.227 -1.825 1 73.12 84 HIS B N 1
ATOM 1430 C CA . HIS B 1 84 ? -11.57 11.828 -3.045 1 73.12 84 HIS B CA 1
ATOM 1431 C C . HIS B 1 84 ? -10.492 11.922 -4.125 1 73.12 84 HIS B C 1
ATOM 1433 O O . HIS B 1 84 ? -10.797 12.211 -5.285 1 73.12 84 HIS B O 1
ATOM 1439 N N . GLN B 1 85 ? -9.281 11.625 -3.717 1 75.62 85 GLN B N 1
ATOM 1440 C CA . GLN B 1 85 ? -8.203 11.766 -4.688 1 75.62 85 GLN B CA 1
ATOM 1441 C C . GLN B 1 85 ? -7.633 10.406 -5.074 1 75.62 85 GLN B C 1
ATOM 1443 O O . GLN B 1 85 ? -6.719 10.32 -5.895 1 75.62 85 GLN B O 1
ATOM 1448 N N . LEU B 1 86 ? -8.164 9.383 -4.547 1 79.31 86 LEU B N 1
ATOM 1449 C CA . LEU B 1 86 ? -7.633 8.047 -4.812 1 79.31 86 LEU B CA 1
ATOM 1450 C C . LEU B 1 86 ? -7.773 7.691 -6.285 1 79.31 86 LEU B C 1
ATOM 1452 O O . LEU B 1 86 ? -6.816 7.223 -6.91 1 79.31 86 LEU B O 1
ATOM 1456 N N . ALA B 1 87 ? -8.93 7.957 -6.801 1 81.5 87 ALA B N 1
ATOM 1457 C CA . ALA B 1 87 ? -9.18 7.645 -8.203 1 81.5 87 ALA B CA 1
ATOM 1458 C C . ALA B 1 87 ? -8.18 8.344 -9.109 1 81.5 87 ALA B C 1
ATOM 1460 O O . ALA B 1 87 ? -7.688 7.75 -10.078 1 81.5 87 ALA B O 1
ATOM 1461 N N . ASN B 1 88 ? -7.891 9.578 -8.773 1 84.31 88 ASN B N 1
ATOM 1462 C CA . ASN B 1 88 ? -6.93 10.328 -9.57 1 84.31 88 ASN B CA 1
ATOM 1463 C C . ASN B 1 88 ? -5.535 9.711 -9.492 1 84.31 88 ASN B C 1
ATOM 1465 O O . ASN B 1 88 ? -4.82 9.656 -10.492 1 84.31 88 ASN B O 1
ATOM 1469 N N . SER B 1 89 ? -5.184 9.258 -8.359 1 82.5 89 SER B N 1
ATOM 1470 C CA . SER B 1 89 ? -3.875 8.633 -8.188 1 82.5 89 SER B CA 1
ATOM 1471 C C . SER B 1 89 ? -3.764 7.355 -9.008 1 82.5 89 SER B C 1
ATOM 1473 O O . SER B 1 89 ? -2.762 7.137 -9.695 1 82.5 89 SER B O 1
ATOM 1475 N N . ILE B 1 90 ? -4.801 6.602 -9.047 1 84.88 90 ILE B N 1
ATOM 1476 C CA . ILE B 1 90 ? -4.812 5.34 -9.773 1 84.88 90 ILE B CA 1
ATOM 1477 C C . ILE B 1 90 ? -4.805 5.613 -11.273 1 84.88 90 ILE B C 1
ATOM 1479 O O . ILE B 1 90 ? -4.09 4.945 -12.031 1 84.88 90 ILE B O 1
ATOM 1483 N N . ARG B 1 91 ? -5.523 6.641 -11.617 1 86 91 ARG B N 1
ATOM 1484 C CA . ARG B 1 91 ? -5.609 6.984 -13.039 1 86 91 ARG B CA 1
ATOM 1485 C C . ARG B 1 91 ? -4.254 7.426 -13.578 1 86 91 ARG B C 1
ATOM 1487 O O . ARG B 1 91 ? -3.992 7.316 -14.773 1 86 91 ARG B O 1
ATOM 1494 N N . SER B 1 92 ? -3.506 7.91 -12.711 1 85.5 92 SER B N 1
ATOM 1495 C CA . SER B 1 92 ? -2.211 8.43 -13.133 1 85.5 92 SER B CA 1
ATOM 1496 C C . SER B 1 92 ? -1.203 7.309 -13.344 1 85.5 92 SER B C 1
ATOM 1498 O O . SER B 1 92 ? -0.116 7.535 -13.883 1 85.5 92 SER B O 1
ATOM 1500 N N . VAL B 1 93 ? -1.533 6.078 -12.969 1 85.81 93 VAL B N 1
ATOM 1501 C CA . VAL B 1 93 ? -0.665 4.93 -13.211 1 85.81 93 VAL B CA 1
ATOM 1502 C C . VAL B 1 93 ? -0.687 4.57 -14.695 1 85.81 93 VAL B C 1
ATOM 1504 O O . VAL B 1 93 ? -1.758 4.426 -15.289 1 85.81 93 VAL B O 1
ATOM 1507 N N . PRO B 1 94 ? 0.492 4.488 -15.336 1 82.81 94 PRO B N 1
ATOM 1508 C CA . PRO B 1 94 ? 0.531 4.18 -16.766 1 82.81 94 PRO B CA 1
ATOM 1509 C C . PRO B 1 94 ? -0.066 2.812 -17.094 1 82.81 94 PRO B C 1
ATOM 1511 O O . PRO B 1 94 ? 0.13 1.854 -16.344 1 82.81 94 PRO B O 1
ATOM 1514 N N . GLU B 1 95 ? -0.98 2.783 -18.094 1 78.5 95 GLU B N 1
ATOM 1515 C CA . GLU B 1 95 ? -1.572 1.53 -18.562 1 78.5 95 GLU B CA 1
ATOM 1516 C C . GLU B 1 95 ? -0.509 0.589 -19.109 1 78.5 95 GLU B C 1
ATOM 1518 O O . GLU B 1 95 ? -0.598 -0.628 -18.938 1 78.5 95 GLU B O 1
ATOM 1523 N N . ASP B 1 96 ? 0.318 1.021 -20.219 1 63.84 96 ASP B N 1
ATOM 1524 C CA . ASP B 1 96 ? 1.083 0.255 -21.203 1 63.84 96 ASP B CA 1
ATOM 1525 C C . ASP B 1 96 ? 2.455 -0.127 -20.641 1 63.84 96 ASP B C 1
ATOM 1527 O O . ASP B 1 96 ? 3.268 -0.729 -21.359 1 63.84 96 ASP B O 1
ATOM 1531 N N . ASP B 1 97 ? 2.803 0.351 -19.578 1 53.09 97 ASP B N 1
ATOM 1532 C CA . ASP B 1 97 ? 4.25 0.169 -19.609 1 53.09 97 ASP B CA 1
ATOM 1533 C C . ASP B 1 97 ? 4.621 -1.31 -19.516 1 53.09 97 ASP B C 1
ATOM 1535 O O . ASP B 1 97 ? 5.754 -1.651 -19.172 1 53.09 97 ASP B O 1
ATOM 1539 N N . TYR B 1 98 ? 3.646 -2.211 -19.516 1 39.12 98 TYR B N 1
ATOM 1540 C CA . TYR B 1 98 ? 4.438 -3.414 -19.734 1 39.12 98 TYR B CA 1
ATOM 1541 C C . TYR B 1 98 ? 4.922 -3.492 -21.188 1 39.12 98 TYR B C 1
ATOM 1543 O O . TYR B 1 98 ? 4.285 -2.945 -22.094 1 39.12 98 TYR B O 1
#

Nearest PDB structures (foldseek):
  8igi-assembly2_B  TM=5.311E-01  e=4.893E-01  Helicobacter pylori 26695
  5cfe-assembly1_A  TM=5.280E-01  e=5.813E-01  Bacillus subtilis subsp. subtilis str. 168
  6t3o-assembly1_A  TM=3.023E-01  e=2.305E+00  Homo sapiens
  6fhs-assembly1_F  TM=4.822E-01  e=7.267E+00  Thermochaetoides thermophila DSM 1495
  8igi-assembly2_B  TM=5.444E-01  e=4.895E-01  Helicobacter pylori 26695